Protein AF-A0A448X517-F1 (afdb_monomer)

Radius of gyration: 20.69 Å; Cα contacts (8 Å, |Δi|>4): 248; chains: 1; bounding box: 43×36×66 Å

Structure (mmCIF, N/CA/C/O backbone):
data_AF-A0A448X517-F1
#
_entry.id   AF-A0A448X517-F1
#
loop_
_atom_site.group_PDB
_atom_site.id
_atom_site.type_symbol
_atom_site.label_atom_id
_atom_site.label_alt_id
_atom_site.label_comp_id
_atom_site.label_asym_id
_atom_site.label_entity_id
_atom_site.label_seq_id
_atom_site.pdbx_PDB_ins_code
_atom_site.Cartn_x
_atom_site.Cartn_y
_atom_site.Cartn_z
_atom_site.occupancy
_atom_site.B_iso_or_equiv
_atom_site.auth_seq_id
_atom_site.auth_comp_id
_atom_site.auth_asym_id
_atom_site.auth_atom_id
_atom_site.pdbx_PDB_model_num
ATOM 1 N N . MET A 1 1 ? 4.508 -1.564 25.555 1.00 34.47 1 MET A N 1
ATOM 2 C CA . MET A 1 1 ? 5.184 -0.329 26.006 1.00 34.47 1 MET A CA 1
ATOM 3 C C . MET A 1 1 ? 4.447 0.209 27.233 1.00 34.47 1 MET A C 1
ATOM 5 O O . MET A 1 1 ? 3.379 0.792 27.092 1.00 34.47 1 MET A O 1
ATOM 9 N N . ARG A 1 2 ? 4.935 -0.087 28.448 1.00 34.59 2 ARG A N 1
ATOM 10 C CA . ARG A 1 2 ? 4.466 0.580 29.676 1.00 34.59 2 ARG A CA 1
ATOM 11 C C . ARG A 1 2 ? 5.125 1.957 29.681 1.00 34.59 2 ARG A C 1
ATOM 13 O O . ARG A 1 2 ? 6.297 2.062 30.015 1.00 34.59 2 ARG A O 1
ATOM 20 N N . LEU A 1 3 ? 4.404 2.988 29.247 1.00 44.62 3 LEU A N 1
ATOM 21 C CA . LEU A 1 3 ? 4.776 4.356 29.600 1.00 44.62 3 LEU A CA 1
ATOM 22 C C . LEU A 1 3 ? 4.768 4.423 31.130 1.00 44.62 3 LEU A C 1
ATOM 24 O O . LEU A 1 3 ? 3.792 3.996 31.750 1.00 44.62 3 LEU A O 1
ATOM 28 N N . LEU A 1 4 ? 5.874 4.870 31.723 1.00 44.19 4 LEU A N 1
ATOM 29 C CA . LEU A 1 4 ? 5.981 5.157 33.150 1.00 44.19 4 LEU A CA 1
ATOM 30 C C . LEU A 1 4 ? 4.922 6.211 33.501 1.00 44.19 4 LEU A C 1
ATOM 32 O O . LEU A 1 4 ? 5.118 7.409 33.340 1.00 44.19 4 LEU A O 1
ATOM 36 N N . MET A 1 5 ? 3.761 5.731 33.938 1.00 51.53 5 MET A N 1
ATOM 37 C CA . MET A 1 5 ? 2.619 6.506 34.417 1.00 51.53 5 MET A CA 1
ATOM 38 C C . MET A 1 5 ? 2.900 6.987 35.845 1.00 51.53 5 MET A C 1
ATOM 40 O O . MET A 1 5 ? 2.175 6.643 36.775 1.00 51.53 5 MET A O 1
ATOM 44 N N . CYS A 1 6 ? 3.989 7.723 36.053 1.00 44.16 6 CYS A N 1
ATOM 45 C CA . CYS A 1 6 ? 4.271 8.299 37.360 1.00 44.16 6 CYS A CA 1
ATOM 46 C C . CYS A 1 6 ? 3.721 9.729 37.405 1.00 44.16 6 CYS A C 1
ATOM 48 O O . CYS A 1 6 ? 4.330 10.659 36.890 1.00 44.16 6 CYS A O 1
ATOM 50 N N . GLY A 1 7 ? 2.532 9.888 37.989 1.00 51.31 7 GLY A N 1
ATOM 51 C CA . GLY A 1 7 ? 2.223 11.038 38.845 1.00 51.31 7 GLY A CA 1
ATOM 52 C C . GLY A 1 7 ? 2.275 12.456 38.266 1.00 51.31 7 GLY A C 1
ATOM 53 O O . GLY A 1 7 ? 2.406 13.388 39.051 1.00 51.31 7 GLY A O 1
ATOM 54 N N . LEU A 1 8 ? 2.134 12.676 36.956 1.00 55.00 8 LEU A N 1
ATOM 55 C CA . LEU A 1 8 ? 2.022 14.034 36.402 1.00 55.00 8 LEU A CA 1
ATOM 56 C C . LEU A 1 8 ? 0.621 14.619 36.658 1.00 55.00 8 LEU A C 1
ATOM 58 O O . LEU A 1 8 ? -0.185 14.774 35.746 1.00 55.00 8 LEU A O 1
ATOM 62 N N . LYS A 1 9 ? 0.308 14.915 37.920 1.00 53.44 9 LYS A N 1
ATOM 63 C CA . LYS A 1 9 ? -0.788 15.812 38.301 1.00 53.44 9 LYS A CA 1
ATOM 64 C C . LYS A 1 9 ? -0.171 17.120 38.784 1.00 53.44 9 LYS A C 1
ATOM 66 O O . LYS A 1 9 ? 0.583 17.114 39.748 1.00 53.44 9 LYS A O 1
ATOM 71 N N . GLY A 1 10 ? -0.516 18.227 38.134 1.00 54.03 10 GLY A N 1
ATOM 72 C CA . GLY A 1 10 ? -0.158 19.572 38.589 1.00 54.03 10 GLY A CA 1
ATOM 73 C C . GLY A 1 10 ? 0.595 20.412 37.557 1.00 54.03 10 GLY A C 1
ATOM 74 O O . GLY A 1 10 ? 1.217 19.896 36.630 1.00 54.03 10 GLY A O 1
ATOM 75 N N . ASN A 1 11 ? 0.531 21.728 37.763 1.00 59.12 11 ASN A N 1
ATOM 76 C CA . ASN A 1 11 ? 0.963 22.827 36.884 1.00 59.12 11 ASN A CA 1
ATOM 77 C C . ASN A 1 11 ? 2.463 22.853 36.509 1.00 59.12 11 ASN A C 1
ATOM 79 O O . ASN A 1 11 ? 2.917 23.809 35.890 1.00 59.12 11 ASN A O 1
ATOM 83 N N . HIS A 1 12 ? 3.242 21.831 36.868 1.00 65.25 12 HIS A N 1
ATOM 84 C CA . HIS A 1 12 ? 4.696 21.802 36.690 1.00 65.25 12 HIS A CA 1
ATOM 85 C C . HIS A 1 12 ? 5.144 21.258 35.323 1.00 65.25 12 HIS A C 1
ATOM 87 O O . HIS A 1 12 ? 6.237 21.585 34.879 1.00 65.25 12 HIS A O 1
ATOM 93 N N . TRP A 1 13 ? 4.302 20.474 34.631 1.00 73.44 13 TRP A N 1
ATOM 94 C CA . TRP A 1 13 ? 4.606 19.915 33.300 1.00 73.44 13 TRP A CA 1
ATOM 95 C C . TRP A 1 13 ? 3.369 19.879 32.383 1.00 73.44 13 TRP A C 1
ATOM 97 O O . TRP A 1 13 ? 2.913 18.799 31.987 1.00 73.44 13 TRP A O 1
ATOM 107 N N . PRO A 1 14 ? 2.797 21.045 32.026 1.00 80.00 14 PRO A N 1
ATOM 108 C CA . PRO A 1 14 ? 1.533 21.131 31.288 1.00 80.00 14 PRO A CA 1
ATOM 109 C C . PRO A 1 14 ? 1.572 20.408 29.933 1.00 80.00 14 PRO A C 1
ATOM 111 O O . PRO A 1 14 ? 0.600 19.750 29.566 1.00 80.00 14 PRO A O 1
ATOM 114 N N . LEU A 1 15 ? 2.708 20.442 29.226 1.00 81.38 15 LEU A N 1
ATOM 115 C CA . LEU A 1 15 ? 2.880 19.730 27.956 1.00 81.38 15 LEU A CA 1
ATOM 116 C C . LEU A 1 15 ? 2.843 18.206 28.135 1.00 81.38 15 LEU A C 1
ATOM 118 O O . LEU A 1 15 ? 2.159 17.511 27.387 1.00 81.38 15 LEU A O 1
ATOM 122 N N . ALA A 1 16 ? 3.533 17.673 29.145 1.00 83.12 16 ALA A N 1
AT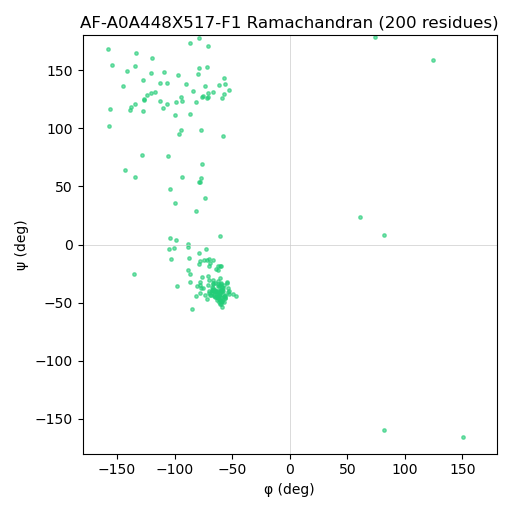OM 123 C CA . ALA A 1 16 ? 3.562 16.234 29.395 1.00 83.12 16 ALA A CA 1
ATOM 124 C C . ALA A 1 16 ? 2.180 15.709 29.822 1.00 83.12 16 ALA A C 1
ATOM 126 O O . ALA A 1 16 ? 1.756 14.635 29.387 1.00 83.12 16 ALA A O 1
ATOM 127 N N . TYR A 1 17 ? 1.436 16.495 30.607 1.00 83.19 17 TYR A N 1
ATOM 128 C CA . TYR A 1 17 ? 0.043 16.196 30.931 1.00 83.19 17 TYR A CA 1
ATOM 129 C C . TYR A 1 17 ? -0.863 16.241 29.691 1.00 83.19 17 TYR A C 1
ATOM 131 O O . TYR A 1 17 ? -1.662 15.324 29.482 1.00 83.19 17 TYR A O 1
ATOM 139 N N . ALA A 1 18 ? -0.724 17.260 28.837 1.00 86.56 18 ALA A N 1
ATOM 140 C CA . ALA A 1 18 ? -1.494 17.386 27.599 1.00 86.56 18 ALA A CA 1
ATOM 141 C C . ALA A 1 18 ? -1.239 16.210 26.639 1.00 86.56 18 ALA A C 1
ATOM 143 O O . ALA A 1 18 ? -2.187 15.610 26.136 1.00 86.56 18 ALA A O 1
ATOM 144 N N . ILE A 1 19 ? 0.024 15.809 26.455 1.00 88.75 19 ILE A N 1
ATOM 145 C CA . ILE A 1 19 ? 0.389 14.637 25.645 1.00 88.75 19 ILE A CA 1
ATOM 146 C C . ILE A 1 19 ? -0.218 13.368 26.248 1.00 88.75 19 ILE A C 1
ATOM 148 O O . ILE A 1 19 ? -0.883 12.606 25.550 1.00 88.75 19 ILE A O 1
ATOM 152 N N . THR A 1 20 ? -0.051 13.150 27.555 1.00 87.31 20 THR A N 1
ATOM 153 C CA . THR A 1 20 ? -0.536 11.930 28.222 1.00 87.31 20 THR A CA 1
ATOM 154 C C . THR A 1 20 ? -2.058 11.823 28.152 1.00 87.31 20 THR A C 1
ATOM 156 O O . THR A 1 20 ? -2.597 10.783 27.768 1.00 87.31 20 THR A O 1
ATOM 159 N N . SER A 1 21 ? -2.768 12.904 28.478 1.00 86.12 21 SER A N 1
ATOM 160 C CA . SER A 1 21 ? -4.232 12.960 28.402 1.00 86.12 21 SER A CA 1
ATOM 161 C C . SER A 1 21 ? -4.740 12.807 26.966 1.00 86.12 21 SER A C 1
ATOM 163 O O . SER A 1 21 ? -5.677 12.039 26.737 1.00 86.12 21 SER A O 1
ATOM 165 N N . GLY A 1 22 ? -4.077 13.432 25.988 1.00 90.12 22 GLY A N 1
ATOM 166 C CA . GLY A 1 22 ? -4.362 13.266 24.563 1.00 90.12 22 GLY A CA 1
ATOM 167 C C . GLY A 1 22 ? -4.184 11.823 24.085 1.00 90.12 22 GLY A C 1
ATOM 168 O O . GLY A 1 22 ? -5.094 11.257 23.476 1.00 90.12 22 GLY A O 1
ATOM 169 N N . CYS A 1 23 ? -3.065 11.178 24.429 1.00 89.75 23 CYS A N 1
ATOM 170 C CA . CYS A 1 23 ? -2.815 9.770 24.113 1.00 89.75 23 CYS A CA 1
ATOM 171 C C . CYS A 1 23 ? -3.858 8.843 24.753 1.00 89.75 23 CYS A C 1
ATOM 173 O O . CYS A 1 23 ? -4.338 7.919 24.095 1.00 89.75 23 CYS A O 1
ATOM 175 N N . MET A 1 24 ? -4.248 9.087 26.011 1.00 87.12 24 MET A N 1
ATOM 176 C CA . MET A 1 24 ? -5.300 8.311 26.680 1.00 87.12 24 MET A CA 1
ATOM 177 C C . MET A 1 24 ? -6.657 8.483 25.994 1.00 87.12 24 MET A C 1
ATOM 179 O O . MET A 1 24 ? -7.339 7.490 25.733 1.00 87.12 24 MET A O 1
ATOM 183 N N . LYS A 1 25 ? -7.030 9.720 25.645 1.00 89.94 25 LYS A N 1
ATOM 184 C CA . LYS A 1 25 ? -8.266 10.003 24.909 1.00 89.94 25 LYS A CA 1
ATOM 185 C C . LYS A 1 25 ? -8.272 9.276 23.564 1.00 89.94 25 LYS A C 1
ATOM 187 O O . LYS A 1 25 ? -9.223 8.550 23.274 1.00 89.94 25 LYS A O 1
ATOM 192 N N . LYS A 1 26 ? -7.184 9.379 22.791 1.00 87.56 26 LYS A N 1
ATOM 193 C CA . LYS A 1 26 ? -7.100 8.747 21.469 1.00 87.56 26 LYS A CA 1
ATOM 194 C C . LYS A 1 26 ? -7.100 7.222 21.540 1.00 87.56 26 LYS A C 1
ATOM 196 O O . LYS A 1 26 ? -7.772 6.573 20.742 1.00 87.56 26 LYS A O 1
ATOM 201 N N . ARG A 1 27 ? -6.414 6.640 22.531 1.00 85.69 27 ARG A N 1
ATOM 202 C CA . ARG A 1 27 ? -6.458 5.196 22.804 1.00 85.69 27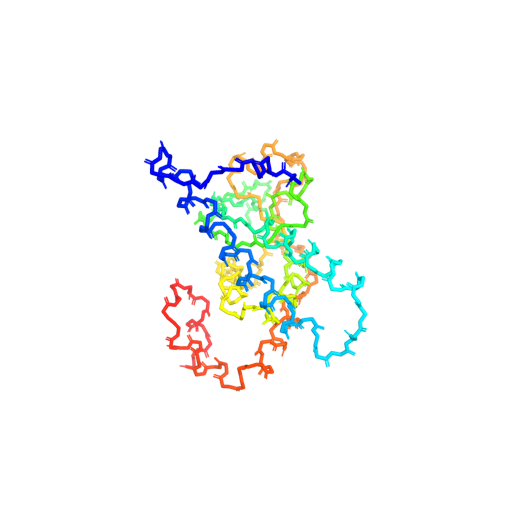 ARG A CA 1
ATOM 203 C C . ARG A 1 27 ? -7.890 4.719 23.040 1.00 85.69 27 ARG A C 1
ATOM 205 O O . ARG A 1 27 ? -8.280 3.706 22.466 1.00 85.69 27 ARG A O 1
ATOM 212 N N . ASN A 1 28 ? -8.660 5.443 23.851 1.00 83.31 28 ASN A N 1
ATOM 213 C CA . ASN A 1 28 ? -10.041 5.080 24.166 1.00 83.31 28 ASN A CA 1
ATOM 214 C C . ASN A 1 28 ? -10.963 5.195 22.941 1.00 83.31 28 ASN A C 1
ATOM 216 O O . ASN A 1 28 ? -11.823 4.338 22.754 1.00 83.31 28 ASN A O 1
ATOM 220 N N . GLU A 1 29 ? -10.781 6.214 22.095 1.00 84.19 29 GLU A N 1
ATOM 221 C CA . GLU A 1 29 ? -11.505 6.344 20.820 1.00 84.19 29 GLU A CA 1
ATOM 222 C C . GLU A 1 29 ? -11.243 5.145 19.900 1.00 84.19 29 GLU A C 1
ATOM 224 O O . GLU A 1 29 ? -12.188 4.498 19.455 1.00 84.19 29 GLU A O 1
ATOM 229 N N . VAL A 1 30 ? -9.968 4.802 19.680 1.00 79.81 30 VAL A N 1
ATOM 230 C CA . VAL A 1 30 ? -9.579 3.666 18.828 1.00 79.81 30 VAL A CA 1
ATOM 231 C C . VAL A 1 30 ? -10.077 2.345 19.409 1.00 79.81 30 VAL A C 1
ATOM 233 O O . VAL A 1 30 ? -10.566 1.491 18.678 1.00 79.81 30 VAL A O 1
ATOM 236 N N . GLN A 1 31 ? -9.991 2.155 20.729 1.00 76.06 31 GLN A N 1
ATOM 237 C CA . GLN A 1 31 ? -10.541 0.959 21.364 1.00 76.06 31 GLN A CA 1
ATOM 238 C C . GLN A 1 31 ? -12.040 0.843 21.092 1.00 76.06 31 GLN A C 1
ATOM 240 O O . GLN A 1 31 ? -12.482 -0.205 20.633 1.00 76.06 31 GLN A O 1
ATOM 245 N N . LYS A 1 32 ? -12.821 1.909 21.288 1.00 78.62 32 LYS A N 1
ATOM 246 C CA . LYS A 1 32 ? -14.266 1.878 21.025 1.00 78.62 32 LYS A CA 1
ATOM 247 C C . LYS A 1 32 ? -14.595 1.503 19.580 1.00 78.62 32 LYS A C 1
ATOM 249 O O . LYS A 1 32 ? -15.508 0.705 19.379 1.00 78.62 32 LYS A O 1
ATOM 254 N N . SER A 1 33 ? -13.843 1.999 18.595 1.00 77.25 33 SER A N 1
ATOM 255 C CA . SER A 1 33 ? -14.068 1.595 17.206 1.00 77.25 33 SER A CA 1
ATOM 256 C C . SER A 1 33 ? -13.718 0.118 16.963 1.00 77.25 33 SER A C 1
ATOM 258 O O . SER A 1 33 ? -14.480 -0.553 16.273 1.00 77.25 33 SER A O 1
ATOM 260 N N . VAL A 1 34 ? -12.667 -0.450 17.591 1.00 71.94 34 VAL A N 1
ATOM 261 C CA . VAL A 1 34 ? -12.353 -1.911 17.518 1.00 71.94 34 VAL A CA 1
ATOM 262 C C . VAL A 1 34 ? -13.485 -2.734 18.078 1.00 71.94 34 VAL A C 1
ATOM 264 O O . VAL A 1 34 ? -13.943 -3.671 17.431 1.00 71.94 34 VAL A O 1
ATOM 267 N N . TYR A 1 35 ? -13.974 -2.356 19.251 1.00 69.94 35 TYR A N 1
ATOM 268 C CA . TYR A 1 35 ? -15.091 -3.043 19.879 1.00 69.94 35 TYR A CA 1
ATOM 269 C C . TYR A 1 35 ? -16.345 -3.026 18.991 1.00 69.94 35 TYR A C 1
ATOM 271 O O . TYR A 1 35 ? -17.000 -4.057 18.862 1.00 69.94 35 TYR A O 1
ATOM 279 N N . PHE A 1 36 ? -16.650 -1.905 18.332 1.00 64.94 36 PHE A N 1
ATOM 280 C CA . PHE A 1 36 ? -17.807 -1.803 17.436 1.00 64.94 36 PHE A CA 1
ATOM 281 C C . PHE A 1 36 ? -17.695 -2.713 16.201 1.00 64.94 36 PHE A C 1
ATOM 283 O O . PHE A 1 36 ? -18.680 -3.328 15.798 1.00 64.94 36 PHE A O 1
ATOM 290 N N . VAL A 1 37 ? -16.495 -2.835 15.628 1.00 68.06 37 VAL A N 1
ATOM 291 C CA . VAL A 1 37 ? -16.250 -3.626 14.410 1.00 68.06 37 VAL A CA 1
ATOM 292 C C . VAL A 1 37 ? -16.126 -5.125 14.707 1.00 68.06 37 VAL A C 1
ATOM 294 O O . VAL A 1 37 ? -16.593 -5.949 13.925 1.00 68.06 37 VAL A O 1
ATOM 297 N N . VAL A 1 38 ? -15.539 -5.496 15.849 1.00 65.50 38 VAL A N 1
ATOM 298 C CA . VAL A 1 38 ? -15.268 -6.897 16.224 1.00 65.50 38 VAL A CA 1
ATOM 299 C C . VAL A 1 38 ? -16.460 -7.559 16.934 1.00 65.50 38 VAL A C 1
ATOM 301 O O . VAL A 1 38 ? -16.691 -8.756 16.764 1.00 65.50 38 VAL A O 1
ATOM 304 N N . ILE A 1 39 ? -17.259 -6.817 17.713 1.00 57.94 39 ILE A N 1
ATOM 305 C CA . ILE A 1 39 ? -18.278 -7.391 18.617 1.00 57.94 39 ILE A CA 1
ATOM 306 C C . ILE A 1 39 ? -19.704 -7.243 18.066 1.00 57.94 39 ILE A C 1
ATOM 308 O O . ILE A 1 39 ? -20.639 -6.887 18.780 1.00 57.94 39 ILE A O 1
ATOM 312 N N . ARG A 1 40 ? -19.913 -7.590 16.794 1.00 55.38 40 ARG A N 1
ATOM 313 C CA . ARG A 1 40 ? -21.256 -7.996 16.341 1.00 55.38 40 ARG A CA 1
ATOM 314 C C . ARG A 1 40 ? -21.533 -9.491 16.536 1.00 55.38 40 ARG A C 1
ATOM 316 O O . ARG A 1 40 ? -22.695 -9.874 16.485 1.00 55.38 40 ARG A O 1
ATOM 323 N N . THR A 1 41 ? -20.516 -10.308 16.848 1.00 53.16 41 THR A N 1
ATOM 324 C CA . THR A 1 41 ? -20.679 -11.776 16.800 1.00 53.16 41 THR A CA 1
ATOM 325 C C . THR A 1 41 ? -20.102 -12.555 17.994 1.00 53.16 41 THR A C 1
ATOM 327 O O . THR A 1 41 ? -20.601 -13.639 18.274 1.00 53.16 41 THR A O 1
ATOM 330 N N . ILE A 1 42 ? -19.092 -12.068 18.737 1.00 54.44 42 ILE A N 1
ATOM 331 C CA . ILE A 1 42 ? -18.390 -12.909 19.739 1.00 54.44 42 ILE A CA 1
ATOM 332 C C . ILE A 1 42 ? -18.103 -12.155 21.051 1.00 54.44 42 ILE A C 1
ATOM 334 O O . ILE A 1 42 ? -17.357 -11.180 21.076 1.00 54.44 42 ILE A O 1
ATOM 338 N N . ARG A 1 43 ? -18.671 -12.636 22.170 1.00 56.81 43 ARG A N 1
ATOM 339 C CA . ARG A 1 43 ? -18.476 -12.110 23.540 1.00 56.81 43 ARG A CA 1
ATOM 340 C C . ARG A 1 43 ? -17.346 -12.840 24.292 1.00 56.81 43 ARG A C 1
ATOM 342 O O . ARG A 1 43 ? -17.581 -13.409 25.353 1.00 56.81 43 ARG A O 1
ATOM 349 N N . ILE A 1 44 ? -16.121 -12.849 23.761 1.00 64.81 44 ILE A N 1
ATOM 350 C CA . ILE A 1 44 ? -14.955 -13.451 24.444 1.00 64.81 44 ILE A CA 1
ATOM 351 C C . ILE A 1 44 ? -13.810 -12.432 24.506 1.00 64.81 44 ILE A C 1
ATOM 353 O O . ILE A 1 44 ? -13.241 -12.068 23.480 1.00 64.81 44 ILE A O 1
ATOM 357 N N . TYR A 1 45 ? -13.440 -11.997 25.716 1.00 61.50 45 TYR A N 1
ATOM 358 C CA . TYR A 1 45 ? -12.440 -10.942 25.960 1.00 61.50 45 TYR A CA 1
ATOM 359 C C . TYR A 1 45 ? -11.075 -11.183 25.287 1.00 61.50 45 TYR A C 1
ATOM 361 O O . TYR A 1 45 ? -10.468 -10.238 24.785 1.00 61.50 45 TYR A O 1
ATOM 369 N N . HIS A 1 46 ? -10.595 -12.432 25.234 1.00 69.00 46 HIS A N 1
ATOM 370 C CA . HIS A 1 46 ? -9.313 -12.767 24.598 1.00 69.00 46 HIS A CA 1
ATOM 371 C C . HIS A 1 46 ? -9.303 -12.518 23.082 1.00 69.00 46 HIS A C 1
ATOM 373 O O . HIS A 1 46 ? -8.279 -12.114 22.531 1.00 69.00 46 HIS A O 1
ATOM 379 N N . ILE A 1 47 ? -10.445 -12.698 22.411 1.00 76.38 47 ILE A N 1
ATOM 380 C CA . ILE A 1 47 ? -10.573 -12.478 20.964 1.00 76.38 47 ILE A CA 1
ATOM 381 C C . ILE A 1 47 ? -10.499 -10.982 20.646 1.00 76.38 47 ILE A C 1
ATOM 383 O O . ILE A 1 47 ? -9.892 -10.591 19.650 1.00 76.38 47 ILE A O 1
ATOM 387 N N . THR A 1 48 ? -11.031 -10.130 21.523 1.00 77.06 48 THR A N 1
ATOM 388 C CA . THR A 1 48 ? -11.001 -8.679 21.323 1.00 77.06 48 THR A CA 1
ATOM 389 C C . THR A 1 48 ? -9.584 -8.112 21.371 1.00 77.06 48 THR A C 1
ATOM 391 O O . THR A 1 48 ? -9.247 -7.251 20.559 1.00 77.06 48 THR A O 1
ATOM 394 N N . GLU A 1 49 ? -8.732 -8.590 22.282 1.00 81.56 49 GLU A N 1
ATOM 395 C CA . GLU A 1 49 ? -7.347 -8.106 22.362 1.00 81.56 49 GLU A CA 1
ATOM 396 C C . GLU A 1 49 ? -6.511 -8.579 21.166 1.00 81.56 49 GLU A C 1
ATOM 398 O O . GLU A 1 49 ? -5.764 -7.782 20.594 1.00 81.56 49 GLU A O 1
ATOM 403 N N . LEU A 1 50 ? -6.693 -9.829 20.722 1.00 85.31 50 LEU A N 1
ATOM 404 C CA . LEU A 1 50 ? -6.060 -10.332 19.500 1.00 85.31 50 LEU A CA 1
ATOM 405 C C . LEU A 1 50 ? -6.482 -9.511 18.275 1.00 85.31 50 LEU A C 1
ATOM 407 O O . LEU A 1 50 ? -5.625 -9.041 17.530 1.00 85.31 50 LEU A O 1
ATOM 411 N N . ALA A 1 51 ? -7.786 -9.280 18.098 1.00 84.88 51 ALA A N 1
ATOM 412 C CA . ALA A 1 51 ? -8.310 -8.485 16.990 1.00 84.88 51 ALA A CA 1
ATOM 413 C C . ALA A 1 51 ? -7.777 -7.044 17.019 1.00 84.88 51 ALA A C 1
ATOM 415 O O . ALA A 1 51 ? -7.398 -6.494 15.984 1.00 84.88 51 ALA A O 1
ATOM 416 N N . ARG A 1 52 ? -7.669 -6.448 18.214 1.00 85.25 52 ARG A N 1
ATOM 417 C CA . ARG A 1 52 ? -7.082 -5.116 18.403 1.00 85.25 52 ARG A CA 1
ATOM 418 C C . ARG A 1 52 ? -5.622 -5.074 17.961 1.00 85.25 52 ARG A C 1
ATOM 420 O O . ARG A 1 52 ? -5.218 -4.114 17.311 1.00 85.25 52 ARG A O 1
ATOM 427 N N . VAL A 1 53 ? -4.825 -6.080 18.325 1.00 89.50 53 VAL A N 1
ATOM 428 C CA . VAL A 1 53 ? -3.410 -6.166 17.937 1.00 89.50 53 VAL A CA 1
ATOM 429 C C . VAL A 1 53 ? -3.264 -6.419 16.437 1.00 89.50 53 VAL A C 1
ATOM 431 O O . VAL A 1 53 ? -2.445 -5.760 15.798 1.00 89.50 53 VAL A O 1
ATOM 434 N N . ALA A 1 54 ? -4.062 -7.321 15.864 1.00 91.25 54 ALA A N 1
ATOM 435 C CA . ALA A 1 54 ? -4.042 -7.624 14.435 1.00 91.25 54 ALA A CA 1
ATOM 436 C C . ALA A 1 54 ? -4.375 -6.382 13.594 1.00 91.25 54 ALA A C 1
ATOM 438 O O . ALA A 1 54 ? -3.582 -5.987 12.740 1.00 91.25 54 ALA A O 1
ATOM 439 N N . LEU A 1 55 ? -5.481 -5.698 13.907 1.00 91.62 55 LEU A N 1
ATOM 440 C CA . LEU A 1 55 ? -5.867 -4.472 13.213 1.00 91.62 55 LEU A CA 1
ATOM 441 C C . LEU A 1 55 ? -4.827 -3.360 13.399 1.00 91.62 55 LEU A C 1
ATOM 443 O O . LEU A 1 55 ? -4.464 -2.699 12.433 1.00 91.62 55 LEU A O 1
ATOM 447 N N . ALA A 1 56 ? -4.326 -3.144 14.620 1.00 91.44 56 ALA A N 1
ATOM 448 C CA . ALA A 1 56 ? -3.324 -2.106 14.862 1.00 91.44 56 ALA A CA 1
ATOM 449 C C . ALA A 1 56 ? -2.028 -2.353 14.073 1.00 91.44 56 ALA A C 1
ATOM 451 O O . ALA A 1 56 ? -1.403 -1.397 13.616 1.00 91.44 56 ALA A O 1
ATOM 452 N N . ASN A 1 57 ? -1.625 -3.615 13.897 1.00 94.75 57 ASN A N 1
ATOM 453 C CA . ASN A 1 57 ? -0.472 -3.956 13.068 1.00 94.75 57 ASN A CA 1
ATOM 454 C C . ASN A 1 57 ? -0.738 -3.741 11.578 1.00 94.75 57 ASN A C 1
ATOM 456 O O . ASN A 1 57 ? 0.138 -3.186 10.922 1.00 94.75 57 ASN A O 1
ATOM 460 N N . LEU A 1 58 ? -1.924 -4.105 11.076 1.00 95.81 58 LEU A N 1
ATOM 461 C CA . LEU A 1 58 ? -2.325 -3.825 9.695 1.00 95.81 58 LEU A CA 1
ATOM 462 C C . LEU A 1 58 ? -2.313 -2.316 9.412 1.00 95.81 58 LEU A C 1
ATOM 464 O O . LEU A 1 58 ? -1.624 -1.864 8.505 1.00 95.81 58 LEU A O 1
ATOM 468 N N . LEU A 1 59 ? -3.012 -1.526 10.237 1.00 95.44 59 LEU A N 1
ATOM 469 C CA . LEU A 1 59 ? -3.071 -0.067 10.094 1.00 95.44 59 LEU A CA 1
ATOM 470 C C . LEU A 1 59 ? -1.683 0.568 10.206 1.00 95.44 59 LEU A C 1
ATOM 472 O O . LEU A 1 59 ? -1.337 1.457 9.439 1.00 95.44 59 LEU A O 1
ATOM 476 N N . GLY A 1 60 ? -0.866 0.088 11.145 1.00 96.12 60 GLY A N 1
ATOM 477 C CA . GLY A 1 60 ? 0.511 0.543 11.306 1.00 96.12 60 GLY A CA 1
ATOM 478 C C . GLY A 1 60 ? 1.465 0.058 10.212 1.00 96.12 60 GLY A C 1
ATOM 479 O O . GLY A 1 60 ? 2.644 0.392 10.289 1.00 96.12 60 GLY A O 1
ATOM 480 N N . GLY A 1 61 ? 1.000 -0.771 9.275 1.00 97.25 61 GLY A N 1
ATOM 481 C CA . GLY A 1 61 ? 1.714 -1.196 8.074 1.00 97.25 61 GLY A CA 1
ATOM 482 C C . GLY A 1 61 ? 1.288 -0.442 6.813 1.00 97.25 61 GLY A C 1
ATOM 483 O O . GLY A 1 61 ? 1.878 -0.690 5.764 1.00 97.25 61 GLY A O 1
ATOM 484 N N . ILE A 1 62 ? 0.300 0.457 6.899 1.00 98.25 62 ILE A N 1
ATOM 485 C CA . ILE A 1 62 ? -0.070 1.346 5.794 1.00 98.25 62 ILE A CA 1
ATOM 486 C C . ILE A 1 62 ? 1.022 2.397 5.610 1.00 98.25 62 ILE A C 1
ATOM 488 O O . ILE A 1 62 ? 1.451 3.035 6.574 1.00 98.25 62 ILE A O 1
ATOM 492 N N . GLY A 1 63 ? 1.469 2.564 4.371 1.00 97.50 63 GLY A N 1
ATOM 493 C CA . GLY A 1 63 ? 2.495 3.522 3.985 1.00 97.50 63 GLY A CA 1
ATOM 494 C C . GLY A 1 63 ? 2.102 4.310 2.742 1.00 97.50 63 GLY A C 1
ATOM 495 O O . GLY A 1 63 ? 1.180 3.937 2.019 1.00 97.50 63 GLY A O 1
ATOM 496 N N . PHE A 1 64 ? 2.831 5.400 2.511 1.00 97.94 64 PHE A N 1
ATOM 497 C CA . PHE A 1 64 ? 2.783 6.183 1.283 1.00 97.94 64 PHE A CA 1
ATOM 498 C C . PHE A 1 64 ? 4.122 6.032 0.562 1.00 97.94 64 PHE A C 1
ATOM 500 O O . PHE A 1 64 ? 5.173 6.313 1.139 1.00 97.94 64 PHE A O 1
ATOM 507 N N . PHE A 1 65 ? 4.072 5.577 -0.682 1.00 98.06 65 PHE A N 1
ATOM 508 C CA . PHE A 1 65 ? 5.226 5.307 -1.530 1.00 98.06 65 PHE A CA 1
ATOM 509 C C . PHE A 1 65 ? 5.127 6.165 -2.787 1.00 98.06 65 PHE A C 1
ATOM 511 O O . PHE A 1 65 ? 4.026 6.437 -3.257 1.00 98.06 65 PHE A O 1
ATOM 518 N N . TYR A 1 66 ? 6.257 6.596 -3.341 1.00 98.31 66 TYR A N 1
ATOM 519 C CA . TYR A 1 66 ? 6.277 7.389 -4.566 1.00 98.31 66 TYR A CA 1
ATOM 520 C C . TYR A 1 66 ? 7.496 7.042 -5.412 1.00 98.31 66 TYR A C 1
ATOM 522 O O . TYR A 1 66 ? 8.607 6.930 -4.895 1.00 98.31 66 TYR A O 1
ATOM 530 N N . GLY A 1 67 ? 7.294 6.905 -6.718 1.00 98.12 67 GLY A N 1
ATOM 531 C CA . GLY A 1 67 ? 8.368 6.671 -7.674 1.00 98.12 67 GLY A CA 1
ATOM 532 C C . GLY A 1 67 ? 7.896 5.870 -8.878 1.00 98.12 67 GLY A C 1
ATOM 533 O O . GLY A 1 67 ? 6.699 5.717 -9.099 1.00 98.12 67 GLY A O 1
ATOM 534 N N . SER A 1 68 ? 8.854 5.352 -9.642 1.00 97.94 68 SER A N 1
ATOM 535 C CA . SER A 1 68 ? 8.592 4.569 -10.851 1.00 97.94 68 SER A CA 1
ATOM 536 C C . SER A 1 68 ? 8.871 3.084 -10.631 1.00 97.94 68 SER A C 1
ATOM 538 O O . SER A 1 68 ? 9.889 2.717 -10.028 1.00 97.94 68 SER A O 1
ATOM 540 N N . SER A 1 69 ? 7.997 2.240 -11.174 1.00 97.25 69 SER A N 1
ATOM 541 C CA . SER A 1 69 ? 8.225 0.800 -11.335 1.00 97.25 69 SER A CA 1
ATOM 542 C C . SER A 1 69 ? 9.115 0.540 -12.554 1.00 97.25 69 SER A C 1
ATOM 544 O O . SER A 1 69 ? 9.034 1.268 -13.543 1.00 97.25 69 SER A O 1
ATOM 546 N N . LEU A 1 70 ? 9.950 -0.501 -12.496 1.00 97.00 70 LEU A N 1
ATOM 547 C CA . LEU A 1 70 ? 10.688 -0.997 -13.661 1.00 97.00 70 LEU A CA 1
ATOM 548 C C . LEU A 1 70 ? 9.886 -2.118 -14.312 1.00 97.00 70 LEU A C 1
ATOM 550 O O . LEU A 1 70 ? 9.563 -3.105 -13.649 1.00 97.00 70 LEU A O 1
ATOM 554 N N . VAL A 1 71 ? 9.569 -1.966 -15.593 1.00 95.62 71 VAL A N 1
ATOM 555 C CA . VAL A 1 71 ? 8.699 -2.888 -16.324 1.00 95.62 71 VAL A CA 1
ATOM 556 C C . VAL A 1 71 ? 9.375 -3.351 -17.602 1.00 95.62 71 VAL A C 1
ATOM 558 O O . VAL A 1 71 ? 10.044 -2.577 -18.279 1.00 95.62 71 VAL A O 1
ATOM 561 N N . GLN A 1 72 ? 9.181 -4.620 -17.935 1.00 94.38 72 GLN A N 1
ATOM 562 C CA . GLN A 1 72 ? 9.592 -5.204 -19.199 1.00 94.38 72 GLN A CA 1
ATOM 563 C C . GLN A 1 72 ? 8.401 -5.890 -19.864 1.00 94.38 72 GLN A C 1
ATOM 565 O O . GLN A 1 72 ? 7.787 -6.793 -19.284 1.00 94.38 72 GLN A O 1
ATOM 570 N N . SER A 1 73 ? 8.109 -5.486 -21.096 1.00 89.88 73 SER A N 1
ATOM 571 C CA . SER A 1 73 ? 7.078 -6.093 -21.926 1.00 89.88 73 SER A CA 1
ATOM 572 C C . SER A 1 73 ? 7.651 -6.664 -23.227 1.00 89.88 73 SER A C 1
ATOM 574 O O . SER A 1 73 ? 8.751 -6.274 -23.639 1.00 89.88 73 SER A O 1
ATOM 576 N N . PRO A 1 74 ? 6.931 -7.583 -23.897 1.00 86.50 74 PRO A N 1
ATOM 577 C CA . PRO A 1 74 ? 7.294 -8.028 -25.241 1.00 86.50 74 PRO A CA 1
ATOM 578 C C . PRO A 1 74 ? 7.452 -6.866 -26.236 1.00 86.50 74 PRO A C 1
ATOM 580 O O . PRO A 1 74 ? 8.311 -6.922 -27.113 1.00 86.50 74 PRO A O 1
ATOM 583 N N . GLU A 1 75 ? 6.670 -5.797 -26.072 1.00 85.00 75 GLU A N 1
ATOM 584 C CA . GLU A 1 75 ? 6.650 -4.614 -26.939 1.00 85.00 75 GLU A CA 1
ATOM 585 C C . GLU A 1 75 ? 7.828 -3.666 -26.668 1.00 85.00 75 GLU A C 1
ATOM 587 O O . GLU A 1 75 ? 8.360 -3.069 -27.602 1.00 85.00 75 GLU A O 1
ATOM 592 N N . SER A 1 76 ? 8.266 -3.534 -25.408 1.00 83.69 76 SER A N 1
ATOM 593 C CA . SER A 1 76 ? 9.407 -2.684 -25.035 1.00 83.69 76 SER A CA 1
ATOM 594 C C . SER A 1 76 ? 10.769 -3.316 -25.352 1.00 83.69 76 SER A C 1
ATOM 596 O O . SER A 1 76 ? 11.792 -2.632 -25.329 1.00 83.69 76 SER A O 1
ATOM 598 N N . GLY A 1 77 ? 10.807 -4.621 -25.633 1.00 86.38 77 GLY A N 1
ATOM 599 C CA . GLY A 1 77 ? 12.035 -5.358 -25.924 1.00 86.38 77 GLY A CA 1
ATOM 600 C C . GLY A 1 77 ? 12.818 -5.797 -24.671 1.00 86.38 77 GLY A C 1
ATOM 601 O O . GLY A 1 77 ? 12.259 -5.917 -23.577 1.00 86.38 77 GLY A O 1
ATOM 602 N N . PRO A 1 78 ? 14.125 -6.104 -24.801 1.00 87.69 78 PRO A N 1
ATOM 603 C CA . PRO A 1 78 ? 14.906 -6.752 -23.741 1.00 87.69 78 PRO A CA 1
ATOM 604 C C . PRO A 1 78 ? 15.271 -5.828 -22.571 1.00 87.69 78 PRO A C 1
ATOM 606 O O . PRO A 1 78 ? 15.729 -6.311 -21.537 1.00 87.69 78 PRO A O 1
ATOM 609 N N . THR A 1 79 ? 15.108 -4.514 -22.723 1.00 92.69 79 THR A N 1
ATOM 610 C CA . THR A 1 79 ? 15.526 -3.527 -21.727 1.00 92.69 79 THR A CA 1
ATOM 611 C C . THR A 1 79 ? 14.330 -3.090 -20.881 1.00 92.69 79 THR A C 1
ATOM 613 O O . THR A 1 79 ? 13.359 -2.584 -21.443 1.00 92.69 79 THR A O 1
ATOM 616 N N . PRO A 1 80 ? 14.385 -3.242 -19.544 1.00 94.81 80 PRO A N 1
ATOM 617 C CA . PRO A 1 80 ? 13.360 -2.702 -18.663 1.00 94.81 80 PRO A CA 1
ATOM 618 C C . PRO A 1 80 ? 13.273 -1.179 -18.777 1.00 94.81 80 PRO A C 1
ATOM 620 O O . PRO A 1 80 ? 14.294 -0.490 -18.781 1.00 94.81 80 PRO A O 1
ATOM 623 N N . ILE A 1 81 ? 12.052 -0.662 -18.819 1.00 95.00 81 ILE A N 1
ATOM 624 C CA . ILE A 1 81 ? 11.756 0.768 -18.860 1.00 95.00 81 ILE A CA 1
ATOM 625 C C . ILE A 1 81 ? 11.163 1.225 -17.529 1.00 95.00 81 ILE A C 1
ATOM 627 O O . ILE A 1 81 ? 10.474 0.467 -16.841 1.00 95.00 81 ILE A O 1
ATOM 631 N N . GLU A 1 82 ? 11.421 2.476 -17.156 1.00 95.88 82 GLU A N 1
ATOM 632 C CA . GLU A 1 82 ? 10.707 3.096 -16.043 1.00 95.88 82 GLU A CA 1
ATOM 633 C C . GLU A 1 82 ? 9.299 3.489 -16.491 1.00 95.88 82 GLU A C 1
ATOM 635 O O . GLU A 1 82 ? 9.115 4.188 -17.486 1.00 95.88 82 GLU A O 1
ATOM 640 N N . TYR A 1 83 ? 8.300 3.034 -15.740 1.00 94.69 83 TYR A N 1
ATOM 641 C CA . TYR A 1 83 ? 6.936 3.540 -15.859 1.00 94.69 83 TYR A CA 1
ATOM 642 C C . TYR A 1 83 ? 6.830 4.968 -15.309 1.00 94.69 83 TYR A C 1
ATOM 644 O O . TYR A 1 83 ? 7.761 5.492 -14.683 1.00 94.69 83 TYR A O 1
ATOM 652 N N . TRP A 1 84 ? 5.678 5.608 -15.534 1.00 95.25 84 TRP A N 1
ATOM 653 C CA . TRP A 1 84 ? 5.416 6.941 -14.999 1.00 95.25 84 TRP A CA 1
ATOM 654 C C . TRP A 1 84 ? 5.566 6.950 -13.468 1.00 95.25 84 TRP A C 1
ATOM 656 O O . TRP A 1 84 ? 5.225 5.967 -12.802 1.00 95.25 84 TRP A O 1
ATOM 666 N N . PRO A 1 85 ? 6.098 8.039 -12.890 1.00 96.81 85 PRO A N 1
ATOM 667 C CA . PRO A 1 85 ? 6.154 8.172 -11.447 1.00 96.81 85 PRO A CA 1
ATOM 668 C C . PRO A 1 85 ? 4.732 8.292 -10.898 1.00 96.81 85 PRO A C 1
ATOM 670 O O . PRO A 1 85 ? 3.937 9.099 -11.385 1.00 96.81 85 PRO A O 1
ATOM 673 N N . ALA A 1 86 ? 4.416 7.501 -9.879 1.00 96.38 86 ALA A N 1
ATOM 674 C CA . ALA A 1 86 ? 3.088 7.472 -9.283 1.00 96.38 86 ALA A CA 1
ATOM 675 C C . ALA A 1 86 ? 3.157 7.317 -7.756 1.00 96.38 86 ALA A C 1
ATOM 677 O O . ALA A 1 86 ? 4.098 6.705 -7.235 1.00 96.38 86 ALA A O 1
ATOM 678 N N . PRO A 1 87 ? 2.179 7.877 -7.022 1.00 97.88 87 PRO A N 1
ATOM 679 C CA . PRO A 1 87 ? 2.003 7.591 -5.610 1.00 97.88 87 PRO A CA 1
ATOM 680 C C . PRO A 1 87 ? 1.299 6.245 -5.404 1.00 97.88 87 PRO A C 1
ATOM 682 O O . PRO A 1 87 ? 0.458 5.836 -6.200 1.00 97.88 87 PRO A O 1
ATOM 685 N N . LEU A 1 88 ? 1.574 5.602 -4.275 1.00 98.44 88 LEU A N 1
ATOM 686 C CA . LEU A 1 88 ? 0.819 4.458 -3.785 1.00 98.44 88 LEU A CA 1
ATOM 687 C C . LEU A 1 88 ? 0.623 4.574 -2.278 1.00 98.44 88 LEU A C 1
ATOM 689 O O . LEU A 1 88 ? 1.581 4.506 -1.508 1.00 98.44 88 LEU A O 1
ATOM 693 N N . PHE A 1 89 ? -0.630 4.706 -1.857 1.00 98.38 89 PHE A N 1
ATOM 694 C CA . PHE A 1 89 ? -1.033 4.593 -0.463 1.00 98.38 89 PHE A CA 1
ATOM 695 C C . PHE A 1 89 ? -1.616 3.196 -0.231 1.00 98.38 89 PHE A C 1
ATOM 697 O O . PHE A 1 89 ? -2.654 2.862 -0.790 1.00 98.38 89 PHE A O 1
ATOM 704 N N . THR A 1 90 ? -0.931 2.344 0.534 1.00 98.44 90 THR A N 1
ATOM 705 C CA . THR A 1 90 ? -1.282 0.912 0.630 1.00 98.44 90 THR A CA 1
ATOM 706 C C . THR A 1 90 ? -0.828 0.288 1.940 1.00 98.44 90 THR A C 1
ATOM 708 O O . THR A 1 90 ? 0.160 0.729 2.535 1.00 98.44 90 THR A O 1
ATOM 711 N N . ALA A 1 91 ? -1.504 -0.781 2.369 1.00 98.06 91 ALA A N 1
ATOM 712 C CA . ALA A 1 91 ? -0.978 -1.665 3.403 1.00 98.06 91 ALA A CA 1
ATOM 713 C C . ALA A 1 91 ? 0.195 -2.510 2.875 1.00 98.06 91 ALA A C 1
ATOM 715 O O . ALA A 1 91 ? 0.306 -2.797 1.683 1.00 98.06 91 ALA A O 1
ATOM 716 N N . THR A 1 92 ? 1.086 -2.902 3.788 1.00 97.88 92 THR A N 1
ATOM 717 C CA . THR A 1 92 ? 2.237 -3.768 3.505 1.00 97.88 92 THR A CA 1
ATOM 718 C C . THR A 1 92 ? 2.063 -5.120 4.203 1.00 97.88 92 THR A C 1
ATOM 720 O O . THR A 1 92 ? 1.658 -5.134 5.369 1.00 97.88 92 THR A O 1
ATOM 723 N N . PRO A 1 93 ? 2.397 -6.259 3.560 1.00 97.38 93 PRO A N 1
ATOM 724 C CA . PRO A 1 93 ? 2.241 -7.577 4.190 1.00 97.38 93 PRO A CA 1
ATOM 725 C C . PRO A 1 93 ? 3.106 -7.739 5.448 1.00 97.38 93 PRO A C 1
ATOM 727 O O . PRO A 1 93 ? 2.737 -8.406 6.413 1.00 97.38 93 PRO A O 1
ATOM 730 N N . SER A 1 94 ? 4.292 -7.122 5.445 1.00 96.44 94 SER A N 1
ATOM 731 C CA . SER A 1 94 ? 5.245 -7.184 6.550 1.00 96.44 94 SER A CA 1
ATOM 732 C C . SER A 1 94 ? 6.172 -5.976 6.520 1.00 96.44 94 SER A C 1
ATOM 734 O O . SER A 1 94 ? 6.995 -5.843 5.623 1.00 96.44 94 SER A O 1
ATOM 736 N N . ARG A 1 95 ? 6.121 -5.124 7.546 1.00 95.19 95 ARG A N 1
ATOM 737 C CA . ARG A 1 95 ? 7.043 -3.980 7.686 1.00 95.19 95 ARG A CA 1
ATOM 738 C C . ARG A 1 95 ? 8.537 -4.344 7.584 1.00 95.19 95 ARG A C 1
ATOM 740 O O . ARG A 1 95 ? 9.272 -3.589 6.956 1.00 95.19 95 ARG A O 1
ATOM 747 N N . PRO A 1 96 ? 9.035 -5.439 8.195 1.00 93.25 96 PRO A N 1
ATOM 748 C CA . PRO A 1 96 ? 10.453 -5.774 8.079 1.00 93.25 96 PRO A CA 1
ATOM 749 C C . PRO A 1 96 ? 10.818 -6.427 6.740 1.00 93.25 96 PRO A C 1
ATOM 751 O O . PRO A 1 96 ? 11.862 -6.101 6.183 1.00 93.25 96 PRO A O 1
ATOM 754 N N . GLN A 1 97 ? 9.992 -7.346 6.231 1.00 94.19 97 GLN A N 1
ATOM 755 C CA . GLN A 1 97 ? 10.360 -8.193 5.084 1.00 94.19 97 GLN A CA 1
ATOM 756 C C . GLN A 1 97 ? 9.819 -7.670 3.747 1.00 94.19 97 GLN A C 1
ATOM 758 O O . GLN A 1 97 ? 10.480 -7.769 2.714 1.00 94.19 97 GLN A O 1
ATOM 763 N N . PHE A 1 98 ? 8.626 -7.084 3.768 1.00 96.31 98 PHE A N 1
ATOM 764 C CA . PHE A 1 98 ? 7.859 -6.685 2.592 1.00 96.31 98 PHE A CA 1
ATOM 765 C C . PHE A 1 98 ? 7.284 -5.265 2.745 1.00 96.31 98 PHE A C 1
ATOM 767 O O . PHE A 1 98 ? 6.067 -5.103 2.691 1.00 96.31 98 PHE A O 1
ATOM 774 N N . PRO A 1 99 ? 8.114 -4.221 2.958 1.00 96.25 99 PRO A N 1
ATOM 775 C CA . PRO A 1 99 ? 7.647 -2.847 3.173 1.00 96.25 99 PRO A CA 1
ATOM 776 C C . PRO A 1 99 ? 7.232 -2.160 1.860 1.00 96.25 99 PRO A C 1
ATOM 778 O O . PRO A 1 99 ? 7.772 -1.116 1.510 1.00 96.25 99 PRO A O 1
ATOM 781 N N . ARG A 1 100 ? 6.337 -2.783 1.091 1.00 97.50 100 ARG A N 1
ATOM 782 C CA . ARG A 1 100 ? 5.852 -2.303 -0.211 1.00 97.50 100 ARG A CA 1
ATOM 783 C C . ARG A 1 100 ? 4.501 -2.925 -0.564 1.00 97.50 100 ARG A C 1
ATOM 785 O O . ARG A 1 100 ? 4.073 -3.871 0.097 1.00 97.50 100 ARG A O 1
ATOM 792 N N . GLY A 1 101 ? 3.852 -2.392 -1.595 1.00 98.06 101 GLY A N 1
ATOM 793 C CA . GLY A 1 101 ? 2.556 -2.878 -2.061 1.00 98.06 101 GLY A CA 1
ATOM 794 C C . GLY A 1 101 ? 2.653 -4.215 -2.792 1.00 98.06 101 GLY A C 1
ATOM 795 O O . GLY A 1 101 ? 3.517 -4.395 -3.653 1.00 98.06 101 GLY A O 1
ATOM 796 N N . PHE A 1 102 ? 1.728 -5.123 -2.484 1.00 98.31 102 PHE A N 1
ATOM 797 C CA . PHE A 1 102 ? 1.505 -6.363 -3.223 1.00 98.31 102 PHE A CA 1
ATOM 798 C C . PHE A 1 102 ? 0.033 -6.457 -3.621 1.00 98.31 102 PHE A C 1
ATOM 800 O O . PHE A 1 102 ? -0.853 -6.363 -2.773 1.00 98.31 102 PHE A O 1
ATOM 807 N N . LEU A 1 103 ? -0.221 -6.644 -4.917 1.00 97.50 103 LEU A N 1
ATOM 808 C CA . LEU A 1 103 ? -1.546 -6.461 -5.508 1.00 97.50 103 LEU A CA 1
ATOM 809 C C . LEU A 1 103 ? -2.592 -7.426 -4.933 1.00 97.50 103 LEU A C 1
ATOM 811 O O . LEU A 1 103 ? -3.712 -7.025 -4.629 1.00 97.50 103 LEU A O 1
ATOM 815 N N . TRP A 1 104 ? -2.237 -8.704 -4.777 1.00 96.88 104 TRP A N 1
ATOM 816 C CA . TRP A 1 104 ? -3.175 -9.693 -4.235 1.00 96.88 104 TRP A CA 1
ATOM 817 C C . TRP A 1 104 ? -3.330 -9.583 -2.713 1.00 96.88 104 TRP A C 1
ATOM 819 O O . TRP A 1 104 ? -4.449 -9.711 -2.221 1.00 96.88 104 TRP A O 1
ATOM 829 N N . ASP A 1 105 ? -2.256 -9.296 -1.967 1.00 98.06 105 ASP A N 1
ATOM 830 C CA . ASP A 1 105 ? -2.329 -9.070 -0.520 1.00 98.06 105 ASP A CA 1
ATOM 831 C C . ASP A 1 105 ? -3.274 -7.908 -0.182 1.00 98.06 105 ASP A C 1
ATOM 833 O O . ASP A 1 105 ? -4.063 -8.013 0.760 1.00 98.06 105 ASP A O 1
ATOM 837 N N . GLU A 1 106 ? -3.263 -6.829 -0.978 1.00 97.56 106 GLU A N 1
ATOM 838 C CA . GLU A 1 106 ? -4.134 -5.676 -0.728 1.00 97.56 106 GLU A CA 1
ATOM 839 C C . GLU A 1 106 ? -5.622 -6.033 -0.807 1.00 97.56 106 GLU A C 1
ATOM 841 O O . GLU A 1 106 ? -6.423 -5.498 -0.042 1.00 97.56 106 GLU A O 1
ATOM 846 N N . GLY A 1 107 ? -6.005 -7.001 -1.644 1.00 96.00 107 GLY A N 1
ATOM 847 C CA . GLY A 1 107 ? -7.373 -7.518 -1.657 1.00 96.00 107 GLY A CA 1
ATOM 848 C C . GLY A 1 107 ? -7.815 -8.029 -0.283 1.00 96.00 107 GLY A C 1
ATOM 849 O O . GLY A 1 107 ? -8.895 -7.689 0.205 1.00 96.00 107 GLY A O 1
ATOM 850 N N . PHE A 1 108 ? -6.943 -8.777 0.396 1.00 97.00 108 PHE A N 1
ATOM 851 C CA . PHE A 1 108 ? -7.208 -9.293 1.740 1.00 97.00 108 PHE A CA 1
ATOM 852 C C . PHE A 1 108 ? -7.099 -8.214 2.822 1.00 97.00 108 PHE A C 1
ATOM 854 O O . PHE A 1 108 ? -7.911 -8.205 3.751 1.00 97.00 108 PHE A O 1
ATOM 861 N N . HIS A 1 109 ? -6.154 -7.275 2.703 1.00 97.44 109 HIS A N 1
ATOM 862 C CA . HIS A 1 109 ? -6.094 -6.105 3.586 1.00 97.44 109 HIS A CA 1
ATOM 863 C C . HIS A 1 109 ? -7.395 -5.295 3.508 1.00 97.44 109 HIS A C 1
ATOM 865 O O . HIS A 1 109 ? -7.990 -4.968 4.540 1.00 97.44 109 HIS A O 1
ATOM 871 N N . GLY A 1 110 ? -7.888 -5.059 2.289 1.00 95.06 110 GLY A N 1
ATOM 872 C CA . GLY A 1 110 ? -9.130 -4.356 1.993 1.00 95.06 110 GLY A CA 1
ATOM 873 C C . GLY A 1 110 ? -10.334 -4.945 2.726 1.00 95.06 110 GLY A C 1
ATOM 874 O O . GLY A 1 110 ? -11.113 -4.198 3.313 1.00 95.06 110 GLY A O 1
ATOM 875 N N . LEU A 1 111 ? -10.451 -6.275 2.822 1.00 93.75 111 LEU A N 1
ATOM 876 C CA . LEU A 1 111 ? -11.542 -6.925 3.566 1.00 93.75 111 LEU A CA 1
ATOM 877 C C . LEU A 1 111 ? -11.611 -6.489 5.039 1.00 93.75 111 LEU A C 1
ATOM 879 O O . LEU A 1 111 ? -12.705 -6.381 5.604 1.00 93.75 111 LEU A O 1
ATOM 883 N N . VAL A 1 112 ? -10.464 -6.237 5.671 1.00 93.62 112 VAL A N 1
ATOM 884 C CA . VAL A 1 112 ? -10.395 -5.740 7.052 1.00 93.62 112 VAL A CA 1
ATOM 885 C C . VAL A 1 112 ? -10.613 -4.229 7.088 1.00 93.62 112 VAL A C 1
ATOM 887 O O . VAL A 1 112 ? -11.385 -3.743 7.918 1.00 93.62 112 VAL A O 1
ATOM 890 N N . LEU A 1 113 ? -9.975 -3.486 6.177 1.00 93.81 113 LEU A N 1
ATOM 891 C CA . LEU A 1 113 ? -10.064 -2.026 6.124 1.00 93.81 113 LEU A CA 1
ATOM 892 C C . LEU A 1 113 ? -11.494 -1.544 5.876 1.00 93.81 113 LEU A C 1
ATOM 894 O O . LEU A 1 113 ? -11.949 -0.665 6.598 1.00 93.81 113 LEU A O 1
ATOM 898 N N . VAL A 1 114 ? -12.240 -2.155 4.952 1.00 91.81 114 VAL A N 1
ATOM 899 C CA . VAL A 1 114 ? -13.626 -1.762 4.632 1.00 91.81 114 VAL A CA 1
ATOM 900 C C . VAL A 1 114 ? -14.538 -1.865 5.856 1.00 91.81 114 VAL A C 1
ATOM 902 O O . VAL A 1 114 ? -15.362 -0.985 6.096 1.00 91.81 114 VAL A O 1
ATOM 905 N N . ARG A 1 115 ? -14.351 -2.904 6.679 1.00 88.56 115 ARG A N 1
ATOM 906 C CA . ARG A 1 115 ? -15.114 -3.108 7.924 1.00 88.56 115 ARG A CA 1
ATOM 907 C C . ARG A 1 115 ? -14.745 -2.100 9.011 1.00 88.56 115 ARG A C 1
ATOM 909 O O . ARG A 1 115 ? -15.563 -1.822 9.883 1.00 88.56 115 ARG A O 1
ATOM 916 N N . TRP A 1 116 ? -13.517 -1.588 8.976 1.00 89.38 116 TRP A N 1
ATOM 917 C CA . TRP A 1 116 ? -13.010 -0.607 9.927 1.00 89.38 116 TRP A CA 1
ATOM 918 C C . TRP A 1 116 ? -13.372 0.831 9.557 1.00 89.38 116 TRP A C 1
ATOM 920 O O . TRP A 1 116 ? -13.911 1.582 10.368 1.00 89.38 116 TRP A O 1
ATOM 930 N N . ASN A 1 117 ? -13.005 1.218 8.340 1.00 89.56 117 ASN A N 1
ATOM 931 C CA . ASN A 1 117 ? -13.146 2.545 7.780 1.00 89.56 117 ASN A CA 1
ATOM 932 C C . ASN A 1 117 ? -13.157 2.431 6.250 1.00 89.56 117 ASN A C 1
ATOM 934 O O . ASN A 1 117 ? -12.110 2.307 5.614 1.00 89.56 117 ASN A O 1
ATOM 938 N N . ILE A 1 118 ? -14.352 2.514 5.668 1.00 88.69 118 ILE A N 1
ATOM 939 C CA . ILE A 1 118 ? -14.545 2.402 4.222 1.00 88.69 118 ILE A CA 1
ATOM 940 C C . ILE A 1 118 ? -13.798 3.477 3.428 1.00 88.69 118 ILE A C 1
ATOM 942 O O . ILE A 1 118 ? -13.270 3.171 2.370 1.00 88.69 118 ILE A O 1
ATOM 946 N N . TYR A 1 119 ? -13.672 4.701 3.946 1.00 88.81 119 TYR A N 1
ATOM 947 C CA . TYR A 1 119 ? -12.942 5.769 3.257 1.00 88.81 119 TYR A CA 1
ATOM 948 C C . TYR A 1 119 ? -11.452 5.457 3.153 1.00 88.81 119 TYR A C 1
ATOM 950 O O . TYR A 1 119 ? -10.851 5.677 2.111 1.00 88.81 119 TYR A O 1
ATOM 958 N N . LEU A 1 120 ? -10.870 4.886 4.213 1.00 91.12 120 LEU A N 1
ATOM 959 C CA . LEU A 1 120 ? -9.474 4.455 4.192 1.00 91.12 120 LEU A CA 1
ATOM 960 C C . LEU A 1 120 ? -9.251 3.337 3.165 1.00 91.12 120 LEU A C 1
ATOM 962 O O . LEU A 1 120 ? -8.243 3.353 2.472 1.00 91.12 120 LEU A O 1
ATOM 966 N N . ALA A 1 121 ? -10.188 2.392 3.056 1.00 92.94 121 ALA A N 1
ATOM 967 C CA . ALA A 1 121 ? -10.125 1.351 2.035 1.00 92.94 121 ALA A CA 1
ATOM 968 C C . ALA A 1 121 ? -10.269 1.929 0.618 1.00 92.94 121 ALA A C 1
ATOM 970 O O . ALA A 1 121 ? -9.508 1.567 -0.267 1.00 92.94 121 ALA A O 1
ATOM 971 N N . LEU A 1 122 ? -11.205 2.856 0.396 1.00 91.69 122 LEU A N 1
ATOM 972 C CA . LEU A 1 122 ? -11.378 3.499 -0.910 1.00 91.69 122 LEU A CA 1
ATOM 973 C C . LEU A 1 122 ? -10.139 4.288 -1.340 1.00 91.69 122 LEU A C 1
ATOM 975 O O . LEU A 1 122 ? -9.794 4.264 -2.518 1.00 91.69 122 LEU A O 1
ATOM 979 N N . GLU A 1 123 ? -9.447 4.926 -0.395 1.00 93.00 123 GLU A N 1
ATOM 980 C CA . GLU A 1 123 ? -8.189 5.627 -0.658 1.00 93.00 123 GLU A CA 1
ATOM 981 C C . GLU A 1 123 ? -7.096 4.665 -1.151 1.00 93.00 123 GLU A C 1
ATOM 983 O O . GLU A 1 123 ? -6.430 4.961 -2.146 1.00 93.00 123 GLU A O 1
ATOM 988 N N . THR A 1 124 ? -6.915 3.501 -0.502 1.00 95.81 124 THR A N 1
ATOM 989 C CA . THR A 1 124 ? -5.907 2.528 -0.963 1.00 95.81 124 THR A CA 1
ATOM 990 C C . THR A 1 124 ? -6.286 1.935 -2.315 1.00 95.81 124 THR A C 1
ATOM 992 O O . THR A 1 124 ? -5.443 1.819 -3.203 1.00 95.81 124 THR A O 1
ATOM 995 N N . PHE A 1 125 ? -7.570 1.641 -2.519 1.00 93.56 125 PHE A N 1
ATOM 996 C CA . PHE A 1 125 ? -8.090 1.110 -3.778 1.00 93.56 125 PHE A CA 1
ATOM 997 C C . PHE A 1 125 ? -7.889 2.084 -4.936 1.00 93.56 125 PHE A C 1
ATOM 999 O O . PHE A 1 125 ? -7.404 1.674 -5.987 1.00 93.56 125 PHE A O 1
ATOM 1006 N N . GLY A 1 126 ? -8.206 3.365 -4.738 1.00 91.88 126 GLY A N 1
ATOM 1007 C CA . GLY A 1 126 ? -7.989 4.402 -5.746 1.00 91.88 126 GLY A CA 1
ATOM 1008 C C . GLY A 1 126 ? -6.528 4.469 -6.1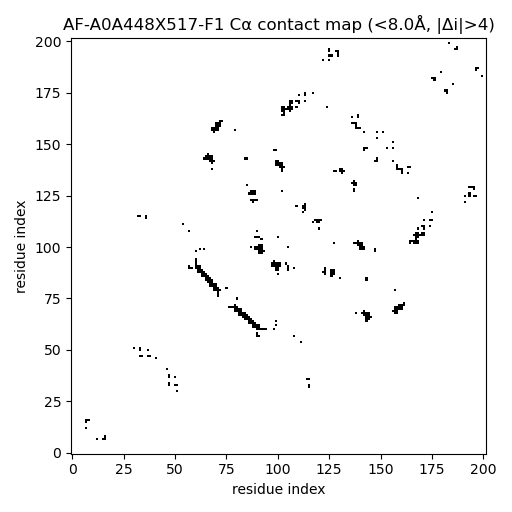92 1.00 91.88 126 GLY A C 1
AT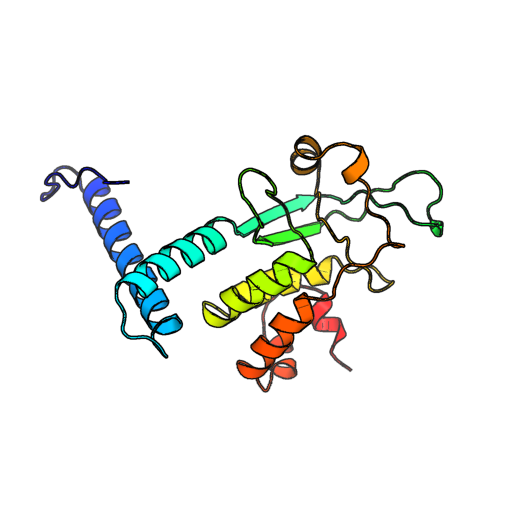OM 1009 O O . GLY A 1 126 ? -6.257 4.428 -7.389 1.00 91.88 126 GLY A O 1
ATOM 1010 N N . HIS A 1 127 ? -5.586 4.451 -5.244 1.00 96.25 127 HIS A N 1
ATOM 1011 C CA . HIS A 1 127 ? -4.158 4.437 -5.566 1.00 96.25 127 HIS A CA 1
ATOM 1012 C C . HIS A 1 127 ? -3.724 3.187 -6.343 1.00 96.25 127 HIS A C 1
ATOM 1014 O O . HIS A 1 127 ? -2.914 3.300 -7.256 1.00 96.25 127 HIS A O 1
ATOM 1020 N N . TRP A 1 128 ? -4.238 1.997 -6.016 1.00 97.38 128 TRP A N 1
ATOM 1021 C CA . TRP A 1 128 ? -3.911 0.780 -6.772 1.00 97.38 128 TRP A CA 1
ATOM 1022 C C . TRP A 1 128 ? -4.438 0.811 -8.202 1.00 97.38 128 TRP A C 1
ATOM 1024 O O . TRP A 1 128 ? -3.767 0.343 -9.119 1.00 97.38 128 TRP A O 1
ATOM 1034 N N . LEU A 1 129 ? -5.637 1.350 -8.389 1.00 94.94 129 LEU A N 1
ATOM 1035 C CA . LEU A 1 129 ? -6.290 1.396 -9.689 1.00 94.94 129 LEU A CA 1
ATOM 1036 C C . LEU A 1 129 ? -5.695 2.482 -10.599 1.00 94.94 129 LEU A C 1
ATOM 10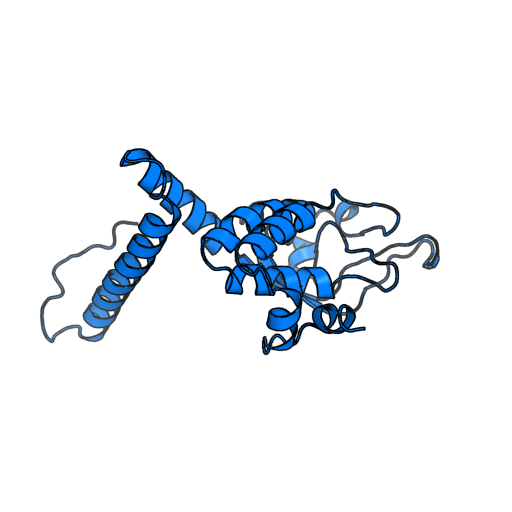38 O O . LEU A 1 129 ? -5.632 2.286 -11.808 1.00 94.94 129 LEU A O 1
ATOM 1042 N N . ASP A 1 130 ? -5.151 3.560 -10.031 1.00 94.62 130 ASP A N 1
ATOM 1043 C CA . ASP A 1 130 ? -4.368 4.568 -10.763 1.00 94.62 130 ASP A CA 1
ATOM 1044 C C . ASP A 1 130 ? -3.023 4.034 -11.306 1.00 94.62 130 ASP A C 1
ATOM 1046 O O . ASP A 1 130 ? -2.390 4.675 -12.147 1.00 94.62 130 ASP A O 1
ATOM 1050 N N . LEU A 1 131 ? -2.572 2.858 -10.851 1.00 95.88 131 LEU A N 1
ATOM 1051 C CA . LEU A 1 131 ? -1.378 2.174 -11.370 1.00 95.88 131 LEU A CA 1
ATOM 1052 C C . LEU A 1 131 ? -1.685 1.244 -12.552 1.00 95.88 131 LEU A C 1
ATOM 1054 O O . LEU A 1 131 ? -0.777 0.584 -13.065 1.00 95.88 131 LEU A O 1
ATOM 1058 N N . MET A 1 132 ? -2.950 1.164 -12.966 1.00 95.50 132 MET A N 1
ATOM 1059 C CA . MET A 1 132 ? -3.372 0.384 -14.121 1.00 95.50 132 MET A CA 1
ATOM 1060 C C . MET A 1 132 ? -2.893 1.053 -15.410 1.00 95.50 132 MET A C 1
ATOM 1062 O O . MET A 1 132 ? -3.142 2.234 -15.643 1.00 95.50 132 MET A O 1
ATOM 1066 N N . ASN A 1 133 ? -2.200 0.296 -16.258 1.00 92.06 133 ASN A N 1
ATOM 1067 C CA . ASN A 1 133 ? -1.803 0.773 -17.578 1.00 92.06 133 ASN A CA 1
ATOM 1068 C C . ASN A 1 133 ? -2.976 0.706 -18.579 1.00 92.06 133 ASN A C 1
ATOM 1070 O O . ASN A 1 133 ? -4.065 0.220 -18.272 1.00 92.06 133 ASN A O 1
ATOM 1074 N N . ILE A 1 134 ? -2.741 1.163 -19.811 1.00 90.19 134 ILE A N 1
ATOM 1075 C CA . ILE A 1 134 ? -3.755 1.173 -20.881 1.00 90.19 134 ILE A CA 1
ATOM 1076 C C . ILE A 1 134 ? -4.254 -0.230 -21.282 1.00 90.19 134 ILE A C 1
ATOM 1078 O O . ILE A 1 134 ? -5.316 -0.360 -21.882 1.00 90.19 134 ILE A O 1
ATOM 1082 N N . GLU A 1 135 ? -3.508 -1.281 -20.938 1.00 90.69 135 GLU A N 1
ATOM 1083 C CA . GLU A 1 135 ? -3.848 -2.687 -21.198 1.00 90.69 135 GLU A CA 1
ATOM 1084 C C . GLU A 1 135 ? -4.683 -3.297 -20.057 1.00 90.69 135 GLU A C 1
ATOM 1086 O O . GLU A 1 135 ? -5.068 -4.463 -20.123 1.00 90.69 135 GLU A O 1
ATOM 1091 N N . GLY A 1 136 ? -4.952 -2.538 -18.990 1.00 91.88 136 GLY A N 1
ATOM 1092 C CA . GLY A 1 136 ? -5.624 -3.037 -17.792 1.00 91.88 136 GLY A CA 1
ATOM 1093 C C . GLY A 1 136 ? -4.700 -3.776 -16.817 1.00 91.88 136 GLY A C 1
ATOM 1094 O O . GLY A 1 136 ? -5.175 -4.382 -15.855 1.00 91.88 136 GLY A O 1
ATOM 1095 N N . TRP A 1 137 ? -3.383 -3.749 -17.041 1.00 95.44 137 TRP A N 1
ATOM 1096 C CA . TRP A 1 137 ? -2.403 -4.437 -16.205 1.00 95.44 137 TRP A CA 1
ATOM 1097 C C . TRP A 1 137 ? -1.903 -3.546 -15.065 1.00 95.44 137 TRP A C 1
ATOM 1099 O O . TRP A 1 137 ? -1.598 -2.369 -15.255 1.00 95.44 137 TRP A O 1
ATOM 1109 N N . ILE A 1 138 ? -1.778 -4.139 -13.876 1.00 96.75 138 ILE A N 1
ATOM 1110 C CA . ILE A 1 138 ? -1.177 -3.520 -12.692 1.00 96.75 138 ILE A CA 1
ATOM 1111 C C . ILE A 1 138 ? 0.018 -4.386 -12.268 1.00 96.75 138 ILE A C 1
ATOM 1113 O O . ILE A 1 138 ? -0.155 -5.598 -12.084 1.00 96.75 138 ILE A O 1
ATOM 1117 N N . PRO A 1 139 ? 1.213 -3.808 -12.039 1.00 96.62 139 PRO A N 1
ATOM 1118 C CA . PRO A 1 139 ? 2.338 -4.572 -11.522 1.00 96.62 139 PRO A CA 1
ATOM 1119 C C . PRO A 1 139 ? 2.002 -5.252 -10.185 1.00 96.62 139 PRO A C 1
ATOM 1121 O O . PRO A 1 139 ? 1.525 -4.618 -9.240 1.00 96.62 139 PRO A O 1
ATOM 1124 N N . ARG A 1 140 ? 2.269 -6.562 -10.094 1.00 97.44 140 ARG A N 1
ATOM 1125 C CA . ARG A 1 140 ? 1.933 -7.382 -8.912 1.00 97.44 140 ARG A CA 1
ATOM 1126 C C . ARG A 1 140 ? 2.620 -6.921 -7.626 1.00 97.44 140 ARG A C 1
ATOM 1128 O O . ARG A 1 140 ? 2.088 -7.133 -6.539 1.00 97.44 140 ARG A O 1
ATOM 1135 N N . GLU A 1 141 ? 3.797 -6.322 -7.750 1.00 97.81 141 GLU A N 1
ATOM 1136 C CA . GLU A 1 141 ? 4.650 -5.882 -6.653 1.00 97.81 141 GLU A CA 1
ATOM 1137 C C . GLU A 1 141 ? 5.141 -4.464 -6.957 1.00 97.81 141 GLU A C 1
ATOM 1139 O O . GLU A 1 141 ? 5.760 -4.218 -7.992 1.00 97.81 141 GLU A O 1
ATOM 1144 N N . GLN A 1 142 ? 4.829 -3.517 -6.074 1.00 97.88 142 GLN A N 1
ATOM 1145 C CA . GLN A 1 142 ? 5.041 -2.089 -6.314 1.00 97.88 142 GLN A CA 1
ATOM 1146 C C . GLN A 1 142 ? 6.357 -1.635 -5.690 1.00 97.88 142 GLN A C 1
ATOM 1148 O O . GLN A 1 142 ? 6.435 -1.328 -4.500 1.00 97.88 142 GLN A O 1
ATOM 1153 N N . ILE A 1 143 ? 7.415 -1.626 -6.500 1.00 98.25 143 ILE A N 1
ATOM 1154 C CA . ILE A 1 143 ? 8.786 -1.296 -6.088 1.00 98.25 143 ILE A CA 1
ATOM 1155 C C . ILE A 1 143 ? 9.115 0.099 -6.619 1.00 98.25 143 ILE A C 1
ATOM 1157 O O . ILE A 1 143 ? 9.799 0.277 -7.628 1.00 98.25 143 ILE A O 1
ATOM 1161 N N . LEU A 1 144 ? 8.554 1.097 -5.939 1.00 97.94 144 LEU A N 1
ATOM 1162 C CA . LEU A 1 144 ? 8.544 2.483 -6.390 1.00 97.94 144 LEU A CA 1
ATOM 1163 C C . LEU A 1 144 ? 9.811 3.216 -5.943 1.00 97.94 144 LEU A C 1
ATOM 1165 O O . LEU A 1 144 ? 10.021 3.461 -4.756 1.00 97.94 144 LEU A O 1
ATOM 1169 N N . GLY A 1 145 ? 10.652 3.578 -6.913 1.00 95.38 145 GLY A N 1
ATOM 1170 C CA . GLY A 1 145 ? 11.852 4.378 -6.669 1.00 95.38 145 GLY A CA 1
ATOM 1171 C C . GLY A 1 145 ? 13.005 3.628 -5.990 1.00 95.38 145 GLY A C 1
ATOM 1172 O O . GLY A 1 145 ? 12.946 2.436 -5.687 1.00 95.38 145 GLY A O 1
ATOM 1173 N N . TRP A 1 146 ? 14.110 4.344 -5.788 1.00 95.12 146 TRP A N 1
ATOM 1174 C CA . TRP A 1 146 ? 15.383 3.761 -5.355 1.00 95.12 146 TRP A CA 1
ATOM 1175 C C . TRP A 1 146 ? 15.336 3.177 -3.931 1.00 95.12 146 TRP A C 1
ATOM 1177 O O . TRP A 1 146 ? 15.957 2.145 -3.681 1.00 95.12 146 TRP A O 1
ATOM 1187 N N . GLU A 1 147 ? 14.566 3.779 -3.019 1.00 94.56 147 GLU A N 1
ATOM 1188 C CA . GLU A 1 147 ? 14.441 3.313 -1.630 1.00 94.56 147 GLU A CA 1
ATOM 1189 C C . GLU A 1 147 ? 13.822 1.913 -1.548 1.00 94.56 147 GLU A C 1
ATOM 1191 O O . GLU A 1 147 ? 14.310 1.052 -0.811 1.00 94.56 147 GLU A O 1
ATOM 1196 N N . ALA A 1 148 ? 12.772 1.660 -2.337 1.00 95.69 148 ALA A N 1
ATOM 1197 C CA . ALA A 1 148 ? 12.135 0.351 -2.407 1.00 95.69 148 ALA A CA 1
ATOM 1198 C C . ALA A 1 148 ? 13.059 -0.677 -3.078 1.00 95.69 148 ALA A C 1
ATOM 1200 O O . ALA A 1 148 ? 13.215 -1.790 -2.570 1.00 95.69 148 ALA A O 1
ATOM 1201 N N . ARG A 1 149 ? 13.721 -0.292 -4.181 1.00 96.31 149 ARG A N 1
ATOM 1202 C CA . ARG A 1 149 ? 14.660 -1.147 -4.933 1.00 96.31 149 ARG A CA 1
ATOM 1203 C C . ARG A 1 149 ? 15.828 -1.623 -4.068 1.00 96.31 149 ARG A C 1
ATOM 1205 O O . ARG A 1 149 ? 16.202 -2.786 -4.149 1.00 96.31 149 ARG A O 1
ATOM 1212 N N . ALA A 1 150 ? 16.343 -0.775 -3.176 1.00 94.62 150 ALA A N 1
ATOM 1213 C CA . ALA A 1 150 ? 17.454 -1.117 -2.282 1.00 94.62 150 ALA A CA 1
ATOM 1214 C C . ALA A 1 150 ? 17.158 -2.294 -1.329 1.00 94.62 150 ALA A C 1
ATOM 1216 O O . ALA A 1 150 ? 18.082 -2.889 -0.777 1.00 94.62 150 ALA A O 1
ATOM 1217 N N . ARG A 1 151 ? 15.879 -2.638 -1.117 1.00 92.38 151 ARG A N 1
ATOM 1218 C CA . ARG A 1 151 ? 15.449 -3.744 -0.246 1.00 92.38 151 ARG A CA 1
ATOM 1219 C C . ARG A 1 151 ? 15.000 -4.990 -1.008 1.00 92.38 151 ARG A C 1
ATOM 1221 O O . ARG A 1 151 ? 14.503 -5.930 -0.385 1.00 92.38 151 ARG A O 1
ATOM 1228 N N . VAL A 1 152 ? 15.140 -5.005 -2.332 1.00 95.62 152 VAL A N 1
ATOM 1229 C CA . VAL A 1 152 ? 14.648 -6.081 -3.196 1.00 95.62 152 VAL A CA 1
ATOM 1230 C C . VAL A 1 152 ? 15.809 -6.644 -4.018 1.00 95.62 152 VAL A C 1
ATOM 1232 O O . VAL A 1 152 ? 16.528 -5.876 -4.650 1.00 95.62 152 VAL A O 1
ATOM 1235 N N . PRO A 1 153 ? 16.021 -7.974 -4.035 1.00 95.94 153 PRO A N 1
ATOM 1236 C CA . PRO A 1 153 ? 17.012 -8.577 -4.919 1.00 95.94 153 PRO A CA 1
ATOM 1237 C C . PRO A 1 153 ? 16.747 -8.210 -6.383 1.00 95.94 153 PRO A C 1
ATOM 1239 O O . PRO A 1 153 ? 15.606 -8.282 -6.831 1.00 95.94 153 PRO A O 1
ATOM 1242 N N . GLU A 1 154 ? 17.801 -7.894 -7.134 1.00 94.62 154 GLU A N 1
ATOM 1243 C CA . GLU A 1 154 ? 17.726 -7.327 -8.491 1.00 94.62 154 GLU A CA 1
ATOM 1244 C C . GLU A 1 154 ? 16.788 -8.092 -9.439 1.00 94.62 154 GLU A C 1
ATOM 1246 O O . GLU A 1 154 ? 15.937 -7.501 -10.101 1.00 94.62 154 GLU A O 1
ATOM 1251 N N . ARG A 1 155 ? 16.845 -9.428 -9.401 1.00 93.94 155 ARG A N 1
ATOM 1252 C CA . ARG A 1 155 ? 15.989 -10.323 -10.200 1.00 93.94 155 ARG A CA 1
ATOM 1253 C C . ARG A 1 155 ? 14.477 -10.178 -9.967 1.00 93.94 155 ARG A C 1
ATOM 1255 O O . ARG A 1 155 ? 13.705 -10.686 -10.767 1.00 93.94 155 ARG A O 1
ATOM 1262 N N . PHE A 1 156 ? 14.051 -9.570 -8.859 1.00 95.38 156 PHE A N 1
ATOM 1263 C CA . PHE A 1 156 ? 12.637 -9.377 -8.510 1.00 95.38 156 PHE A CA 1
ATOM 1264 C C . PHE A 1 156 ? 12.159 -7.936 -8.719 1.00 95.38 156 PHE A C 1
ATOM 1266 O O . PHE A 1 156 ? 10.980 -7.656 -8.510 1.00 95.38 156 PHE A O 1
ATOM 1273 N N . ILE A 1 157 ? 13.055 -7.021 -9.107 1.00 97.50 157 ILE A N 1
ATOM 1274 C CA . ILE A 1 157 ? 12.720 -5.606 -9.288 1.00 97.50 157 ILE A CA 1
ATOM 1275 C C . ILE A 1 157 ? 11.867 -5.408 -10.541 1.00 97.50 157 ILE A C 1
ATOM 1277 O O . ILE A 1 157 ? 10.839 -4.732 -10.485 1.00 97.50 157 ILE A O 1
ATOM 1281 N N . VAL A 1 158 ? 12.279 -6.013 -11.656 1.00 97.12 158 VAL A N 1
ATOM 1282 C CA . VAL A 1 158 ? 11.598 -5.869 -12.946 1.00 97.12 158 VAL A CA 1
ATOM 1283 C C . VAL A 1 158 ? 10.268 -6.617 -12.923 1.00 97.12 158 VAL A C 1
ATOM 1285 O O . VAL A 1 158 ? 10.216 -7.810 -12.628 1.00 97.12 158 VAL A O 1
ATOM 1288 N N . GLN A 1 159 ? 9.190 -5.911 -13.249 1.00 96.69 159 GLN A N 1
ATOM 1289 C CA . GLN A 1 159 ? 7.852 -6.476 -13.396 1.00 96.6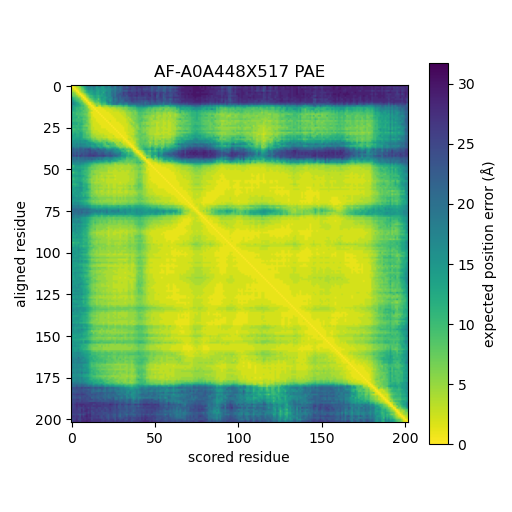9 159 GLN A CA 1
ATOM 1290 C C . GLN A 1 159 ? 7.578 -6.769 -14.874 1.00 96.69 159 GLN A C 1
ATOM 1292 O O . GLN A 1 159 ? 8.023 -6.023 -15.742 1.00 96.69 159 GLN A O 1
ATOM 1297 N N . SER A 1 160 ? 6.836 -7.834 -15.178 1.00 94.62 160 SER A N 1
ATOM 1298 C CA . SER A 1 160 ? 6.446 -8.148 -16.557 1.00 94.62 160 SER A CA 1
ATOM 1299 C C . SER A 1 160 ? 4.937 -8.098 -16.730 1.00 94.62 160 SER A C 1
ATOM 1301 O O . SER A 1 160 ? 4.215 -8.726 -15.955 1.00 94.62 160 SER A O 1
ATOM 1303 N N . ASN A 1 161 ? 4.472 -7.403 -17.772 1.00 93.00 161 ASN A N 1
ATOM 1304 C CA . ASN A 1 161 ? 3.051 -7.350 -18.131 1.00 93.00 161 ASN A CA 1
ATOM 1305 C C . ASN A 1 161 ? 2.515 -8.677 -18.697 1.00 93.00 161 ASN A C 1
ATOM 1307 O O . ASN A 1 161 ? 1.307 -8.886 -18.724 1.00 93.00 161 ASN A O 1
ATOM 1311 N N . SER A 1 162 ? 3.397 -9.623 -19.040 1.00 91.88 162 SER A N 1
ATOM 1312 C CA . SER A 1 162 ? 3.022 -11.004 -19.373 1.00 91.88 162 SER A CA 1
ATOM 1313 C C . SER A 1 162 ? 2.577 -11.834 -18.156 1.00 91.88 162 SER A C 1
ATOM 1315 O O . SER A 1 162 ? 2.018 -12.920 -18.316 1.00 91.88 162 SER A O 1
ATOM 1317 N N . VAL A 1 163 ? 2.822 -11.341 -16.934 1.00 92.38 163 VAL A N 1
ATOM 1318 C CA . VAL A 1 163 ? 2.519 -12.039 -15.681 1.00 92.38 163 VAL A CA 1
ATOM 1319 C C . VAL A 1 163 ? 1.371 -11.338 -14.961 1.00 92.38 163 VAL A C 1
ATOM 1321 O O . VAL A 1 163 ? 1.480 -10.187 -14.532 1.00 92.38 163 VAL A O 1
ATOM 1324 N N . ALA A 1 164 ? 0.273 -12.071 -14.793 1.00 92.75 164 ALA A N 1
ATOM 1325 C CA . ALA A 1 164 ? -0.873 -11.642 -14.006 1.00 92.75 164 ALA A CA 1
ATOM 1326 C C . ALA A 1 164 ? -0.705 -11.988 -12.516 1.00 92.75 164 ALA A C 1
ATOM 1328 O O . ALA A 1 164 ? 0.216 -12.695 -12.104 1.00 92.75 164 ALA A O 1
ATOM 1329 N N . ASN A 1 165 ? -1.643 -11.511 -11.704 1.00 94.88 165 ASN A N 1
ATOM 1330 C CA . ASN A 1 165 ? -1.773 -11.868 -10.298 1.00 94.88 165 ASN A CA 1
ATOM 1331 C C . ASN A 1 165 ? -3.251 -12.171 -9.999 1.00 94.88 165 ASN A C 1
ATOM 1333 O O . ASN A 1 165 ? -4.113 -11.617 -10.688 1.00 94.88 165 ASN A O 1
ATOM 1337 N N . PRO A 1 166 ? -3.589 -13.006 -8.997 1.00 95.62 166 PRO A N 1
ATOM 1338 C CA . PRO A 1 166 ? -4.983 -13.222 -8.625 1.00 95.62 166 PRO A CA 1
ATOM 1339 C C . PRO A 1 166 ? -5.701 -11.885 -8.360 1.00 95.62 166 PRO A C 1
ATOM 1341 O O . PRO A 1 166 ? -5.150 -11.050 -7.634 1.00 95.62 166 PRO A O 1
ATOM 1344 N N . PRO A 1 167 ? -6.916 -11.663 -8.902 1.00 92.88 167 PRO A N 1
ATOM 1345 C CA . PRO A 1 167 ? -7.619 -10.381 -8.821 1.00 92.88 167 PRO A CA 1
ATOM 1346 C C . PRO A 1 167 ? -8.292 -10.186 -7.450 1.00 92.88 167 PRO A C 1
ATOM 1348 O O . PRO A 1 167 ? -9.488 -9.927 -7.350 1.00 92.88 167 PRO A O 1
ATOM 1351 N N . ALA A 1 168 ? -7.531 -10.323 -6.363 1.00 94.50 168 ALA A N 1
ATOM 1352 C CA . ALA A 1 168 ? -8.056 -10.320 -4.998 1.00 94.50 168 ALA A CA 1
ATOM 1353 C C . ALA A 1 168 ? -8.700 -8.982 -4.591 1.00 94.50 168 ALA A C 1
ATOM 1355 O O . ALA A 1 168 ? -9.543 -8.973 -3.696 1.00 94.50 168 ALA A O 1
ATOM 1356 N N . LEU A 1 169 ? -8.363 -7.868 -5.260 1.00 92.50 169 LEU A N 1
ATOM 1357 C CA . LEU A 1 169 ? -9.054 -6.585 -5.073 1.00 92.50 169 LEU A CA 1
ATOM 1358 C C . LEU A 1 169 ? -10.573 -6.715 -5.290 1.00 92.50 169 LEU A C 1
ATOM 1360 O O . LEU A 1 169 ? -11.341 -6.059 -4.590 1.00 92.50 169 LEU A O 1
ATOM 1364 N N . VAL A 1 170 ? -11.022 -7.613 -6.179 1.00 90.81 170 VAL A N 1
ATOM 1365 C CA . VAL A 1 170 ? -12.453 -7.863 -6.428 1.00 90.81 170 VAL A CA 1
ATOM 1366 C C . VAL A 1 170 ? -13.181 -8.290 -5.150 1.00 90.81 170 VAL A C 1
ATOM 1368 O O . VAL A 1 170 ? -14.280 -7.808 -4.893 1.00 90.81 170 VAL A O 1
ATOM 1371 N N . LEU A 1 171 ? -12.545 -9.091 -4.286 1.00 91.12 171 LEU A N 1
ATOM 1372 C CA . LEU A 1 171 ? -13.144 -9.554 -3.025 1.00 91.12 171 LEU A CA 1
ATOM 1373 C C . LEU A 1 171 ? -13.526 -8.387 -2.107 1.00 91.12 171 LEU A C 1
ATOM 1375 O O . LEU A 1 171 ? -14.558 -8.400 -1.440 1.00 91.12 171 LEU A O 1
ATOM 1379 N N . ALA A 1 172 ? -12.682 -7.363 -2.047 1.00 88.94 172 ALA A N 1
ATOM 1380 C CA . ALA A 1 172 ? -12.948 -6.182 -1.242 1.00 88.94 172 ALA A CA 1
ATOM 1381 C C . ALA A 1 172 ? -13.947 -5.234 -1.919 1.00 88.94 172 ALA A C 1
ATOM 1383 O O . ALA A 1 172 ? -14.747 -4.629 -1.206 1.00 88.94 172 ALA A O 1
ATOM 1384 N N . ILE A 1 173 ? -13.972 -5.157 -3.257 1.00 86.56 173 ILE A N 1
ATOM 1385 C CA . ILE A 1 173 ? -15.009 -4.421 -4.004 1.00 86.56 173 ILE A CA 1
ATOM 1386 C C . ILE A 1 173 ? -16.396 -4.995 -3.704 1.00 86.56 173 ILE A C 1
ATOM 1388 O O . ILE A 1 173 ? -17.310 -4.229 -3.404 1.00 86.56 173 ILE A O 1
ATOM 1392 N N . GLU A 1 174 ? -16.552 -6.321 -3.706 1.00 88.94 174 GLU A N 1
ATOM 1393 C CA . GLU A 1 174 ? -17.820 -6.974 -3.351 1.00 88.94 174 GLU A CA 1
ATOM 1394 C C . GLU A 1 174 ? -18.291 -6.556 -1.953 1.00 88.94 174 GLU A C 1
ATOM 1396 O O . GLU A 1 174 ? -19.454 -6.210 -1.750 1.00 88.94 174 GLU A O 1
ATOM 1401 N N . VAL A 1 175 ? -17.376 -6.504 -0.979 1.00 88.25 175 VAL A N 1
ATOM 1402 C CA . VAL A 1 175 ? -17.710 -6.038 0.372 1.00 88.25 175 VAL A CA 1
ATOM 1403 C C . VAL A 1 175 ? -18.059 -4.548 0.378 1.00 88.25 175 VAL A C 1
ATOM 1405 O O . VAL A 1 175 ? -19.027 -4.169 1.030 1.00 88.25 175 VAL A O 1
ATOM 1408 N N . ILE A 1 176 ? -17.326 -3.698 -0.347 1.00 85.75 176 ILE A N 1
ATOM 1409 C CA . ILE A 1 176 ? -17.622 -2.260 -0.466 1.00 85.75 176 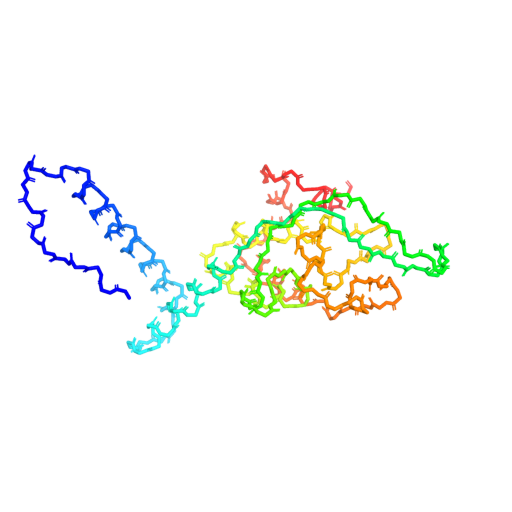ILE A CA 1
ATOM 1410 C C . ILE A 1 176 ? -19.038 -2.039 -1.006 1.00 85.75 176 ILE A C 1
ATOM 1412 O O . ILE A 1 176 ? -19.774 -1.226 -0.445 1.00 85.75 176 ILE A O 1
ATOM 1416 N N . GLN A 1 177 ? -19.446 -2.789 -2.033 1.00 83.25 177 GLN A N 1
ATOM 1417 C CA . GLN A 1 177 ? -20.787 -2.699 -2.619 1.00 83.25 177 GLN A CA 1
ATOM 1418 C C . GLN A 1 177 ? -21.897 -3.008 -1.604 1.00 83.25 177 GLN A C 1
ATOM 1420 O O . GLN A 1 177 ? -22.951 -2.376 -1.644 1.00 83.25 177 GLN A O 1
ATOM 1425 N N . LEU A 1 178 ? -21.658 -3.907 -0.640 1.00 84.62 178 LEU A N 1
ATOM 1426 C CA . LEU A 1 178 ? -22.615 -4.178 0.442 1.00 84.62 178 LEU A CA 1
ATOM 1427 C C . LEU A 1 178 ? -22.795 -2.983 1.392 1.00 84.62 178 LEU A C 1
ATOM 1429 O O . LEU A 1 178 ? -23.884 -2.787 1.931 1.00 84.62 178 LEU A O 1
ATOM 1433 N N . TYR A 1 179 ? -21.742 -2.193 1.621 1.00 80.31 179 TYR A N 1
ATOM 1434 C CA . TYR A 1 179 ? -21.795 -1.003 2.482 1.00 80.31 179 TYR A CA 1
ATOM 1435 C C . TYR A 1 179 ? -22.250 0.257 1.734 1.00 80.31 179 TYR A C 1
ATOM 1437 O O . TYR A 1 179 ? -22.783 1.176 2.357 1.00 80.31 179 TYR A O 1
ATOM 1445 N N . LEU A 1 180 ? -22.052 0.303 0.415 1.00 79.94 180 LEU A N 1
ATOM 1446 C CA . LEU A 1 180 ? -22.410 1.413 -0.463 1.00 79.94 180 LEU A CA 1
ATOM 1447 C C . LEU A 1 180 ? -23.239 0.889 -1.647 1.00 79.94 180 LEU A C 1
ATOM 1449 O O . LEU A 1 180 ? -22.721 0.785 -2.754 1.00 79.94 180 LEU A O 1
ATOM 1453 N N . PRO A 1 181 ? -24.537 0.591 -1.465 1.00 66.38 181 PRO A N 1
ATOM 1454 C CA . PRO A 1 181 ? -25.373 0.041 -2.538 1.00 66.38 181 PRO A CA 1
ATOM 1455 C C . PRO A 1 181 ? -25.532 0.991 -3.741 1.00 66.38 181 PRO A C 1
ATOM 1457 O O . PRO A 1 181 ? -25.757 0.533 -4.855 1.00 66.38 181 PRO A O 1
ATOM 1460 N N . ASN A 1 182 ? -25.324 2.300 -3.546 1.00 67.19 182 ASN A N 1
ATOM 1461 C CA . ASN A 1 182 ? -25.238 3.301 -4.617 1.00 67.19 182 ASN A CA 1
ATOM 1462 C C . ASN A 1 182 ? -23.779 3.658 -4.951 1.00 67.19 182 ASN A C 1
ATOM 1464 O O . ASN A 1 182 ? -23.477 4.822 -5.216 1.00 67.19 182 ASN A O 1
ATOM 1468 N N . PHE A 1 183 ? -22.865 2.683 -4.883 1.00 65.25 183 PHE A N 1
ATOM 1469 C CA . PHE A 1 183 ? -21.422 2.880 -5.057 1.00 65.25 183 PHE A CA 1
ATOM 1470 C C . PHE A 1 183 ? -21.098 3.741 -6.279 1.00 65.25 183 PHE A C 1
ATOM 1472 O O . PHE A 1 183 ? -20.331 4.690 -6.167 1.00 65.25 183 PHE A O 1
ATOM 1479 N N . HIS A 1 184 ? -21.759 3.471 -7.408 1.00 62.03 184 HIS A N 1
ATOM 1480 C CA . HIS A 1 184 ? -21.592 4.229 -8.649 1.00 62.03 184 HIS A CA 1
ATOM 1481 C C . HIS A 1 184 ? -21.873 5.728 -8.463 1.00 62.03 184 HIS A C 1
ATOM 1483 O O . HIS A 1 184 ? -21.024 6.553 -8.770 1.00 62.03 184 HIS A O 1
ATOM 1489 N N . SER A 1 185 ? -23.002 6.094 -7.850 1.00 60.56 185 SER A N 1
ATOM 1490 C CA . SER A 1 185 ? -23.349 7.498 -7.586 1.00 60.56 185 SER A CA 1
ATOM 1491 C C . SER A 1 185 ? -22.475 8.147 -6.508 1.00 60.56 185 SER A C 1
ATOM 1493 O O . SER A 1 185 ? -22.244 9.352 -6.553 1.00 60.56 185 SER A O 1
ATOM 1495 N N . PHE A 1 186 ? -22.003 7.365 -5.534 1.00 62.00 186 PHE A N 1
ATOM 1496 C CA . PHE A 1 186 ? -21.158 7.845 -4.440 1.00 62.00 186 PHE A CA 1
ATOM 1497 C C . PHE A 1 186 ? -19.736 8.154 -4.906 1.00 62.00 186 PHE A C 1
ATOM 1499 O O . PHE A 1 186 ? -19.203 9.202 -4.560 1.00 62.00 186 PHE A O 1
ATOM 1506 N N . VAL A 1 187 ? -19.152 7.280 -5.730 1.00 58.44 187 VAL A N 1
ATOM 1507 C CA . VAL A 1 187 ? -17.827 7.454 -6.342 1.00 58.44 187 VAL A CA 1
ATOM 1508 C C . VAL A 1 187 ? -17.713 8.799 -7.067 1.00 58.44 187 VAL A C 1
ATOM 1510 O O . VAL A 1 187 ? -16.707 9.485 -6.921 1.00 58.44 187 VAL A O 1
ATOM 1513 N N . LEU A 1 188 ? -18.773 9.224 -7.759 1.00 53.62 188 LEU A N 1
ATOM 1514 C CA . LEU A 1 188 ? -18.829 10.506 -8.476 1.00 53.62 188 LEU A CA 1
ATOM 1515 C C . LEU A 1 188 ? -18.864 11.737 -7.561 1.00 53.62 188 LEU A C 1
ATOM 1517 O O . LEU A 1 188 ? -18.654 12.855 -8.021 1.00 53.62 188 LEU A O 1
ATOM 1521 N N . GLN A 1 189 ? -19.160 11.547 -6.275 1.00 54.16 189 GLN A N 1
ATOM 1522 C CA . GLN A 1 189 ? -19.269 12.614 -5.281 1.00 54.16 189 GLN A CA 1
ATOM 1523 C C . GLN A 1 189 ? -18.047 12.693 -4.364 1.00 54.16 189 GLN A C 1
ATOM 1525 O O . GLN A 1 189 ? -17.912 13.669 -3.621 1.00 54.16 189 GLN A O 1
ATOM 1530 N N . ILE A 1 190 ? -17.165 11.687 -4.375 1.00 54.62 190 ILE A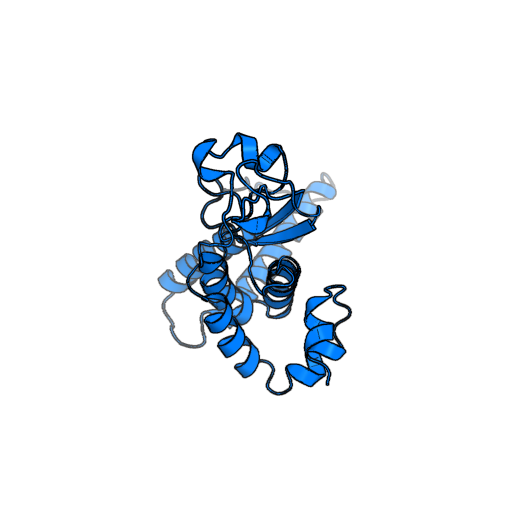 N 1
ATOM 1531 C CA . ILE A 1 190 ? -15.976 11.723 -3.530 1.00 54.62 190 ILE A CA 1
ATOM 1532 C C . ILE A 1 190 ? -14.975 12.701 -4.157 1.00 54.62 190 ILE A C 1
ATOM 1534 O O . ILE A 1 190 ? -14.618 12.529 -5.321 1.00 54.62 190 ILE A O 1
ATOM 1538 N N . PRO A 1 191 ? -14.446 13.689 -3.411 1.00 52.06 191 PRO A N 1
ATOM 1539 C CA . PRO A 1 191 ? -13.366 14.559 -3.879 1.00 52.06 191 PRO A CA 1
ATOM 1540 C C . PRO A 1 191 ? -12.015 13.816 -3.903 1.00 52.06 191 PRO A C 1
ATOM 1542 O O . PRO A 1 191 ? -10.983 14.356 -3.507 1.00 52.06 191 PRO A O 1
ATOM 1545 N N . ILE A 1 192 ? -12.022 12.553 -4.327 1.00 51.12 192 ILE A N 1
ATOM 1546 C CA . ILE A 1 192 ? -10.832 11.751 -4.556 1.00 51.12 192 ILE A CA 1
ATOM 1547 C C . ILE A 1 192 ? -10.289 12.138 -5.936 1.00 51.12 192 ILE A C 1
ATOM 1549 O O . ILE A 1 192 ? -10.979 12.040 -6.948 1.00 51.12 192 ILE A O 1
ATOM 1553 N N . LYS A 1 193 ? -9.033 12.587 -5.986 1.00 50.66 193 LYS A N 1
ATOM 1554 C CA . LYS A 1 193 ? -8.344 12.998 -7.222 1.00 50.66 193 LYS A CA 1
ATOM 1555 C C . LYS A 1 193 ? -7.777 11.808 -8.022 1.00 50.66 193 LYS A C 1
ATOM 1557 O O . LYS A 1 193 ? -6.754 11.969 -8.679 1.00 50.66 193 LYS A O 1
ATOM 1562 N N . HIS A 1 194 ? -8.393 10.629 -7.937 1.00 53.25 194 HIS A N 1
ATOM 1563 C CA . HIS A 1 194 ? -7.929 9.421 -8.630 1.00 53.25 194 HIS A CA 1
ATOM 1564 C C . HIS A 1 194 ? -8.665 9.269 -9.964 1.00 53.25 194 HIS A C 1
ATOM 1566 O O . HIS A 1 194 ? -9.895 9.340 -10.018 1.00 53.25 194 HIS A O 1
ATOM 1572 N N . TYR A 1 195 ? -7.904 9.114 -11.048 1.00 47.00 195 TYR A N 1
ATOM 1573 C CA . TYR A 1 195 ? -8.409 9.135 -12.426 1.00 47.00 195 TYR A CA 1
ATOM 1574 C C . TYR A 1 195 ? -9.317 7.940 -12.726 1.00 47.00 195 TYR A C 1
ATOM 1576 O O . TYR A 1 195 ? -10.268 8.068 -13.496 1.00 47.00 195 TYR A O 1
ATOM 1584 N N . PHE A 1 196 ? -9.076 6.800 -12.078 1.00 47.91 196 PHE A N 1
ATOM 1585 C CA . PHE A 1 196 ? -9.807 5.564 -12.349 1.00 47.91 196 PHE A CA 1
ATOM 1586 C C . PHE A 1 196 ? -11.323 5.667 -12.122 1.00 47.91 196 PHE A C 1
ATOM 1588 O O . PHE A 1 196 ? -12.117 5.074 -12.852 1.00 47.91 196 PHE A O 1
ATOM 1595 N N . PHE A 1 197 ? -11.755 6.458 -11.140 1.00 45.16 197 PHE A N 1
ATOM 1596 C CA . PHE A 1 197 ? -13.176 6.615 -10.833 1.00 45.16 197 PHE A CA 1
ATOM 1597 C C . PHE A 1 197 ? -13.954 7.399 -11.903 1.00 45.16 197 PHE A C 1
ATOM 1599 O O . PHE A 1 197 ? -15.172 7.250 -11.993 1.00 45.16 197 PHE A O 1
ATOM 1606 N N . TYR A 1 198 ? -13.263 8.154 -12.764 1.00 43.75 198 TYR A N 1
ATOM 1607 C CA . TYR A 1 198 ? -13.867 8.805 -13.929 1.00 43.75 198 TYR A CA 1
ATOM 1608 C C . TYR A 1 198 ? -14.083 7.841 -15.107 1.00 43.75 198 TYR A C 1
ATOM 1610 O O . TYR A 1 198 ? -14.878 8.137 -15.988 1.00 43.75 198 TYR A O 1
ATOM 1618 N N . CYS A 1 199 ? -13.437 6.668 -15.133 1.00 39.62 199 CYS A N 1
ATOM 1619 C CA . CYS A 1 199 ? -13.601 5.692 -16.221 1.00 39.62 199 CYS A CA 1
ATOM 1620 C C . CYS A 1 199 ? -14.886 4.847 -16.120 1.00 39.62 199 CYS A C 1
ATOM 1622 O O . CYS A 1 199 ? -15.193 4.108 -17.051 1.00 39.62 199 CYS A O 1
ATOM 1624 N N . PHE A 1 200 ? -15.642 4.942 -15.019 1.00 39.25 200 PHE A N 1
ATOM 1625 C CA . PHE A 1 200 ? -16.914 4.222 -14.835 1.00 39.25 200 PHE A CA 1
ATOM 1626 C C . PHE A 1 200 ? -18.154 5.073 -15.132 1.00 39.25 200 PHE A C 1
ATOM 1628 O O . PHE A 1 200 ? -19.274 4.595 -14.938 1.00 39.25 200 PHE A O 1
ATOM 1635 N N . THR A 1 201 ? -18.001 6.314 -15.599 1.00 30.58 201 THR A N 1
ATOM 1636 C CA . THR A 1 201 ? -19.130 7.092 -16.127 1.00 30.58 201 THR A CA 1
ATOM 1637 C C . THR A 1 201 ? -19.382 6.729 -17.592 1.00 30.58 201 THR A C 1
ATOM 1639 O O . THR A 1 201 ? -18.410 6.695 -18.346 1.00 30.58 201 THR A O 1
ATOM 1642 N N . PRO A 1 202 ? -20.637 6.450 -17.997 1.00 37.09 202 PRO A N 1
ATOM 1643 C CA . PRO A 1 202 ? -20.991 6.282 -19.406 1.00 37.09 202 PRO A CA 1
ATOM 1644 C C . PRO A 1 202 ? -20.756 7.555 -20.227 1.00 37.09 202 PRO A C 1
ATOM 1646 O O . PRO A 1 202 ? -20.816 8.662 -19.640 1.00 37.09 202 PRO A O 1
#

InterPro domains:
  IPR004888 Glycoside hydrolase family 63 [PTHR10412] (48-174)
  IPR008928 Six-hairpin glycosidase superfamily [SSF48208] (52-182)
  IPR012341 Six-hairpin glycosidase-like superfamily [G3DSA:1.50.10.10] (44-185)
  IPR031335 Glycosyl hydrolase family 63, C-terminal [PF03200] (48-174)

Nearest PDB structures (foldseek):
  8ehp-assembly2_B  TM=9.048E-01  e=1.694E-13  Thermochaetoides thermophila DSM 1495
  8eq7-assembly2_B  TM=8.237E-01  e=7.183E-14  Thermochaetoides thermophila DSM 1495
  5mhf-assembly3_C  TM=7.995E-01  e=3.046E-14  Mus musculus
  8ekn-assembly2_B  TM=8.748E-01  e=5.106E-13  Thermochaetoides thermophila DSM 1495
  8egv-assembly1_A  TM=7.681E-01  e=4.249E-13  Thermochaetoides thermophila DSM 1495

Mean predicted aligned error: 8.68 Å

Organism: NCBI:txid117903

Solvent-accessible surface area (backbone atoms only — not comparable to full-atom values): 11790 Å² total; per-residue (Å²): 134,85,73,85,83,71,78,79,74,65,92,86,46,60,68,62,39,50,51,51,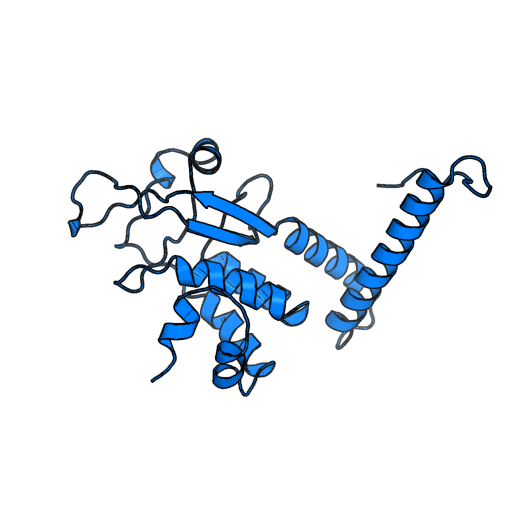53,48,52,53,53,51,52,52,55,54,49,53,54,47,50,65,62,63,56,81,81,60,98,48,75,70,57,54,55,52,52,48,51,52,50,52,52,49,62,71,24,49,47,80,46,58,30,30,39,39,36,34,38,89,88,68,43,95,56,68,40,76,48,75,72,45,65,37,42,38,53,24,93,31,70,89,82,37,74,40,40,38,51,43,60,44,9,61,52,29,54,55,33,44,65,72,40,49,68,64,26,50,51,29,50,40,32,57,50,57,54,42,46,99,85,70,49,54,69,52,62,52,44,34,30,70,78,44,44,76,76,46,64,74,91,69,55,60,38,44,80,89,57,86,67,68,73,33,47,54,64,22,49,59,53,47,41,74,78,33,81,57,44,75,69,50,58,77,67,49,93,64,94,46,68,55,69,66,72,75,59,133

Sequence (202 aa):
MRLLMCGLKGNHWPLAYAITSGCMKKRNEVQKSVYFVVIRTIRIYHITELARVALANLLGGIGFFYGSSLVQSPESGPTPIEYWPAPLFTATPSRPQFPRGFLWDEGFHGLVLVRWNIYLALETFGHWLDLMNIEGWIPREQILGWEARARVPERFIVQSNSVANPPALVLAIEVIQLYLPNFHSFVLQIPIKHYFFYCFTP

Foldseek 3Di:
DPDPPPDPDDDPCVPVVVVVVVVVVVVVVLLVLLCVLPPPPDDDPVVSVVSSVVVVVQVVQWDKAWAWAFEDEPVVPDHTDTDDIAIATAGFPDVVQTSWDAQQVRLVSLQVCCSRPVVSSVLRVLRQQLQQDPVRDHFRTDQGDDVSVVNDDPVPRYTYSVDHDPNSVVNSVVVSCVVPVVCLVVLVVDPDPRPRNVVPDD

Secondary structure (DSSP, 8-state):
---------STT-HHHHHHHHHHHHHHHHHHHHHHHHHTTT---HHHHHHHHHHHHHHHTTEEEEEE--EEE-TTT-SS-EEPPPEEEEEE-SBTTTB-SEEHHHHHHHHHHHHHH-HHHHHHHHHHHHTT--TTS---SEE--HHHHHTTS-GGGT-EETT-----THHHHHHHHHHH-TTHHHHHTTS----GGGGGG--

pLDDT: mean 83.26, std 17.48, range [30.58, 98.44]